Protein AF-A0A7C7S3R7-F1 (afdb_monomer)

Mean predicted aligned error: 9.7 Å

Sequence (187 aa):
MTRYLGLVAVLVLALAIGACAQSLEQILAQTGLDPDLVSMLTVEQGGQKFLLVFVFIDERTLESNVRPEIAQAIAPYVGQNAVMIWAYSEDGASFDPGAIWFAQGEALVTLAPELVVPIAGDFLSGVIPGMTPVAAVVVLGEAIDPAQPFEIHYGDLVMASMAVNMALAQAEATAQATAQAEATGEA

Structure (mmCIF, N/CA/C/O backbone):
data_AF-A0A7C7S3R7-F1
#
_entry.id   AF-A0A7C7S3R7-F1
#
loop_
_atom_site.group_PDB
_atom_site.id
_atom_site.type_symbol
_atom_site.label_atom_id
_atom_site.label_alt_id
_atom_site.label_comp_id
_atom_site.label_asym_id
_atom_site.label_entity_id
_atom_site.label_seq_id
_atom_site.pdbx_PDB_ins_code
_atom_site.Cartn_x
_atom_site.Cartn_y
_atom_site.Cartn_z
_atom_site.occupancy
_atom_site.B_iso_or_equiv
_atom_site.auth_seq_id
_atom_site.auth_comp_id
_atom_site.auth_asym_id
_atom_site.auth_atom_id
_atom_site.pdbx_PDB_model_num
ATOM 1 N N . MET A 1 1 ? -18.131 55.608 -26.082 1.00 43.12 1 MET A N 1
ATOM 2 C CA . MET A 1 1 ? -17.239 54.741 -26.885 1.00 43.12 1 MET A CA 1
ATOM 3 C C . MET A 1 1 ? -15.840 55.012 -26.343 1.00 43.12 1 MET A C 1
ATOM 5 O O . MET A 1 1 ? -15.433 56.156 -26.396 1.00 43.12 1 MET A O 1
ATOM 9 N N . THR A 1 2 ? -15.125 54.114 -25.661 1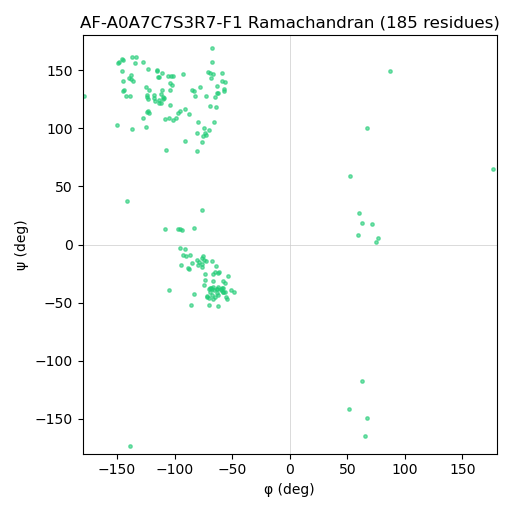.00 39.00 2 THR A N 1
ATOM 10 C CA . THR A 1 2 ? -14.646 52.825 -26.175 1.00 39.00 2 THR A CA 1
ATOM 11 C C . THR A 1 2 ? -13.885 52.092 -25.047 1.00 39.00 2 THR A C 1
ATOM 13 O O . THR A 1 2 ? -12.954 52.656 -24.491 1.00 39.00 2 THR A O 1
ATOM 16 N N . ARG A 1 3 ? -14.275 50.831 -24.795 1.00 40.84 3 ARG A N 1
ATOM 17 C CA . ARG A 1 3 ? -13.477 49.662 -24.347 1.00 40.84 3 ARG A CA 1
ATOM 18 C C . ARG A 1 3 ? -12.845 49.613 -22.942 1.00 40.84 3 ARG A C 1
ATOM 20 O O . ARG A 1 3 ? -11.711 50.023 -22.735 1.00 40.84 3 ARG A O 1
ATOM 27 N N . TYR A 1 4 ? -13.533 48.889 -22.055 1.00 45.62 4 TYR A N 1
ATOM 28 C CA . TYR A 1 4 ? -12.914 48.068 -21.011 1.00 45.62 4 TYR A CA 1
ATOM 29 C C . TYR A 1 4 ? -12.213 46.874 -21.678 1.00 45.62 4 TYR A C 1
ATOM 31 O O . TYR A 1 4 ? -12.865 46.095 -22.375 1.00 45.62 4 TYR A O 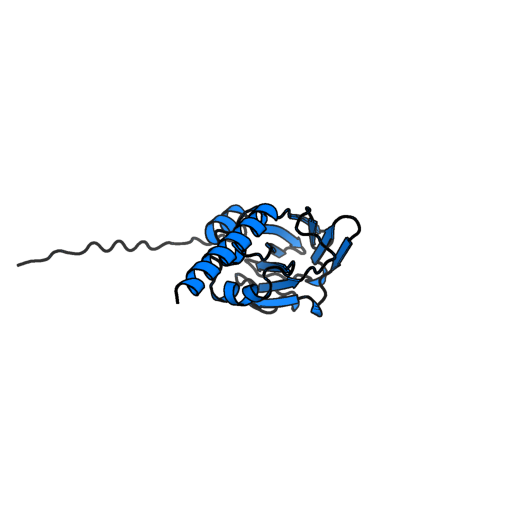1
ATOM 39 N N . LEU A 1 5 ? -10.897 46.750 -21.507 1.00 45.69 5 LEU A N 1
ATOM 40 C CA . LEU A 1 5 ? -10.144 45.552 -21.877 1.00 45.69 5 LEU A CA 1
ATOM 41 C C . LEU A 1 5 ? -9.980 44.703 -20.614 1.00 45.69 5 LEU A C 1
ATOM 43 O O . LEU A 1 5 ? -9.338 45.128 -19.656 1.00 45.69 5 LEU A O 1
ATOM 47 N N . GLY A 1 6 ? -10.631 43.540 -20.611 1.00 42.69 6 GLY A N 1
ATOM 48 C CA . GLY A 1 6 ? -10.548 42.557 -19.540 1.00 42.69 6 GLY A CA 1
ATOM 49 C C . GLY A 1 6 ? -9.136 41.995 -19.429 1.00 42.69 6 GLY A C 1
ATOM 50 O O . GLY A 1 6 ? -8.565 41.519 -20.409 1.00 42.69 6 GLY A O 1
ATOM 51 N N . LEU A 1 7 ? -8.583 42.061 -18.225 1.00 41.94 7 LEU A N 1
ATOM 52 C CA . LEU A 1 7 ? -7.308 41.457 -17.877 1.00 41.94 7 LEU A CA 1
ATOM 53 C C . LEU A 1 7 ? -7.615 40.049 -17.356 1.00 41.94 7 LEU A C 1
ATOM 55 O O . LEU A 1 7 ? -7.898 39.852 -16.178 1.00 41.94 7 LEU A O 1
ATOM 59 N N . VAL A 1 8 ? -7.661 39.078 -18.270 1.00 42.44 8 VAL A N 1
ATOM 60 C CA . VAL A 1 8 ? -7.724 37.654 -17.922 1.00 42.44 8 VAL A CA 1
ATOM 61 C C . VAL A 1 8 ? -6.306 37.231 -17.560 1.00 42.44 8 VAL A C 1
ATOM 63 O O . VAL A 1 8 ? -5.439 37.121 -18.425 1.00 42.44 8 VAL A O 1
ATOM 66 N N . ALA A 1 9 ? -6.062 37.042 -16.266 1.00 39.78 9 ALA A N 1
ATOM 67 C CA . ALA A 1 9 ? -4.850 36.419 -15.764 1.00 39.78 9 ALA A CA 1
ATOM 68 C C . ALA A 1 9 ? -4.883 34.929 -16.134 1.00 39.78 9 ALA A C 1
ATOM 70 O O . ALA A 1 9 ? -5.549 34.127 -15.483 1.00 39.78 9 ALA A O 1
ATOM 71 N N . VAL A 1 10 ? -4.194 34.561 -17.213 1.00 40.19 10 VAL A N 1
ATOM 72 C CA . VAL A 1 10 ? -3.925 33.158 -17.535 1.00 40.19 10 VAL A CA 1
ATOM 73 C C . VAL A 1 10 ? -2.740 32.726 -16.675 1.00 40.19 10 VAL A C 1
ATOM 75 O O . VAL A 1 10 ? -1.584 32.978 -17.011 1.00 40.19 10 VAL A O 1
ATOM 78 N N . LEU A 1 11 ? -3.038 32.110 -15.534 1.00 35.03 11 LEU A N 1
ATOM 79 C CA . LEU A 1 11 ? -2.056 31.397 -14.727 1.00 35.03 11 LEU A CA 1
ATOM 80 C C . LEU A 1 11 ? -1.767 30.057 -15.424 1.00 35.03 11 LEU A C 1
ATOM 82 O O . LEU A 1 11 ? -2.438 29.058 -15.184 1.00 35.03 11 LEU A O 1
ATOM 86 N N . VAL A 1 12 ? -0.803 30.050 -16.345 1.00 40.97 12 VAL A N 1
ATOM 87 C CA . VAL A 1 12 ? -0.252 28.806 -16.896 1.00 40.97 12 VAL A CA 1
ATOM 88 C C . VAL A 1 12 ? 0.654 28.207 -15.823 1.00 40.97 12 VAL A C 1
ATOM 90 O O . VAL A 1 12 ? 1.781 28.662 -15.633 1.00 40.97 12 VAL A O 1
ATOM 93 N N . LEU A 1 13 ? 0.149 27.215 -15.088 1.00 36.00 13 LEU A N 1
ATOM 94 C CA . LEU A 1 13 ? 0.952 26.428 -14.156 1.00 36.00 13 LEU A CA 1
ATOM 95 C C . LEU A 1 13 ? 1.867 25.505 -14.978 1.00 36.00 13 LEU A C 1
ATOM 97 O O . LEU A 1 13 ? 1.467 24.433 -15.426 1.00 36.00 13 LEU A O 1
ATOM 101 N N . ALA A 1 14 ? 3.091 25.959 -15.234 1.00 41.19 14 ALA A N 1
ATOM 102 C CA . ALA A 1 14 ? 4.149 25.129 -15.789 1.00 41.19 14 ALA A CA 1
ATOM 103 C C . ALA A 1 14 ? 4.687 24.212 -14.679 1.00 41.19 14 ALA A C 1
ATOM 105 O O . ALA A 1 14 ? 5.561 24.605 -13.909 1.00 41.19 14 ALA A O 1
ATOM 106 N N . LEU A 1 15 ? 4.145 22.996 -14.576 1.00 40.88 15 LEU A N 1
ATOM 107 C CA . LEU A 1 15 ? 4.744 21.926 -13.779 1.00 40.88 15 LEU A CA 1
ATOM 108 C C . LEU A 1 15 ? 5.972 21.406 -14.533 1.00 40.88 15 LEU A C 1
ATOM 110 O O . LEU A 1 15 ? 5.868 20.621 -15.474 1.00 40.88 15 LEU A O 1
ATOM 114 N N . ALA A 1 16 ? 7.136 21.929 -14.152 1.00 40.97 16 ALA A N 1
ATOM 115 C CA . ALA A 1 16 ? 8.424 21.410 -14.575 1.00 40.97 16 ALA A CA 1
ATOM 116 C C . ALA A 1 16 ? 8.592 19.975 -14.055 1.00 40.97 16 ALA A C 1
ATOM 118 O O . ALA A 1 16 ? 8.361 19.681 -12.884 1.00 40.97 16 ALA A O 1
ATOM 119 N N . ILE A 1 17 ? 8.967 19.104 -14.982 1.00 48.09 17 ILE A N 1
ATOM 120 C CA . ILE A 1 17 ? 9.124 17.662 -14.843 1.00 48.09 17 ILE A CA 1
ATOM 121 C C . ILE A 1 17 ? 10.380 17.370 -14.012 1.00 48.09 17 ILE A C 1
ATOM 123 O O . ILE A 1 17 ? 11.462 17.874 -14.310 1.00 48.09 17 ILE A O 1
ATOM 127 N N . GLY A 1 18 ? 10.199 16.561 -12.974 1.00 37.53 18 GLY A N 1
ATOM 128 C CA . GLY A 1 18 ? 11.222 16.043 -12.067 1.00 37.53 18 GLY A CA 1
ATOM 129 C C . GLY A 1 18 ? 10.526 15.219 -10.986 1.00 37.53 18 GLY A C 1
ATOM 130 O O . GLY A 1 18 ? 10.454 15.641 -9.836 1.00 37.53 18 GLY A O 1
ATOM 131 N N . ALA A 1 19 ? 9.893 14.112 -11.388 1.00 42.22 19 ALA A N 1
ATOM 132 C CA . ALA A 1 19 ? 8.888 13.401 -10.595 1.00 42.22 19 ALA A CA 1
ATOM 133 C C . ALA A 1 19 ? 9.371 12.053 -10.029 1.00 42.22 19 ALA A C 1
ATOM 135 O O . ALA A 1 19 ? 8.573 11.312 -9.471 1.00 42.22 19 ALA A O 1
ATOM 136 N N . CYS A 1 20 ? 10.670 11.756 -10.054 1.00 41.50 20 CYS A N 1
ATOM 137 C CA . CYS A 1 20 ? 11.264 10.656 -9.283 1.00 41.50 20 CYS A CA 1
ATOM 138 C C . CYS A 1 20 ? 11.578 11.030 -7.813 1.00 41.50 20 CYS A C 1
ATOM 140 O O . CYS A 1 20 ? 12.326 10.321 -7.125 1.00 41.50 20 CYS A O 1
ATOM 142 N N . ALA A 1 21 ? 11.022 12.151 -7.332 1.00 51.38 21 ALA A N 1
ATOM 143 C CA . ALA A 1 21 ? 11.161 12.671 -5.971 1.00 51.38 21 ALA A CA 1
ATOM 144 C C . ALA A 1 21 ? 9.852 13.289 -5.437 1.00 51.38 21 ALA A C 1
ATOM 146 O O . ALA A 1 21 ? 9.889 14.307 -4.744 1.00 51.38 21 ALA A O 1
ATOM 147 N N . GLN A 1 22 ? 8.686 12.714 -5.761 1.00 61.69 22 GLN A N 1
ATOM 148 C CA . GLN A 1 22 ? 7.485 13.079 -5.007 1.00 61.69 22 GLN A CA 1
ATOM 149 C C . GLN A 1 22 ? 7.673 12.594 -3.568 1.00 61.69 22 GLN A C 1
ATOM 151 O O . GLN A 1 22 ? 7.657 11.394 -3.301 1.00 61.69 22 GLN A O 1
ATOM 156 N N . SER A 1 23 ? 7.946 13.523 -2.649 1.00 73.62 23 SER A N 1
ATOM 157 C CA . SER A 1 23 ? 7.993 13.207 -1.225 1.00 73.62 23 SER A CA 1
ATOM 158 C C . SER A 1 23 ? 6.590 12.853 -0.739 1.00 73.62 23 SER A C 1
ATOM 160 O O . SER A 1 23 ? 5.593 13.294 -1.318 1.00 73.62 23 SER A O 1
ATOM 162 N N . LEU A 1 24 ? 6.511 12.099 0.358 1.00 75.81 24 LEU A N 1
ATOM 163 C CA . LEU A 1 24 ? 5.245 11.827 1.039 1.00 75.81 24 LEU A CA 1
ATOM 164 C C . LEU A 1 24 ? 4.451 13.126 1.266 1.00 75.81 24 LEU A C 1
ATOM 166 O O . LEU A 1 24 ? 3.263 13.180 0.989 1.00 75.81 24 LEU A O 1
ATOM 170 N N . GLU A 1 25 ? 5.124 14.211 1.648 1.00 77.75 25 GLU A N 1
ATOM 171 C CA . GLU A 1 25 ? 4.514 15.531 1.849 1.00 77.75 25 GLU A CA 1
ATOM 172 C C . GLU A 1 25 ? 3.847 16.084 0.582 1.00 77.75 25 GLU A C 1
ATOM 174 O O . GLU A 1 25 ? 2.787 16.696 0.667 1.00 77.75 25 GLU A O 1
ATOM 179 N N . GLN A 1 26 ? 4.436 15.869 -0.599 1.00 79.88 26 GLN A N 1
ATOM 180 C CA . GLN A 1 26 ? 3.825 16.287 -1.863 1.00 79.88 26 GLN A CA 1
ATOM 181 C C . GLN A 1 26 ? 2.593 15.451 -2.193 1.00 79.88 26 GLN A C 1
ATOM 183 O O . GLN A 1 26 ? 1.617 16.003 -2.695 1.00 79.88 26 GLN A O 1
ATOM 188 N N . ILE A 1 27 ? 2.630 14.146 -1.909 1.00 78.88 27 ILE A N 1
ATOM 189 C CA . ILE A 1 27 ? 1.471 13.265 -2.081 1.00 78.88 27 ILE A CA 1
ATOM 190 C C . ILE A 1 27 ? 0.347 13.745 -1.165 1.00 78.88 27 ILE A C 1
ATOM 192 O O . ILE A 1 27 ? -0.724 14.062 -1.667 1.00 78.88 27 ILE A O 1
ATOM 196 N N . LEU A 1 28 ? 0.617 13.914 0.132 1.00 82.50 28 LEU A N 1
ATOM 197 C CA . LEU A 1 28 ? -0.358 14.403 1.113 1.00 82.50 28 LEU A CA 1
ATOM 198 C C . LEU A 1 28 ? -0.913 15.784 0.733 1.00 82.50 28 LEU A C 1
ATOM 200 O O . LEU A 1 28 ? -2.114 16.011 0.819 1.00 82.50 28 LEU A O 1
ATOM 204 N N . ALA A 1 29 ? -0.072 16.702 0.247 1.00 81.38 29 ALA A N 1
ATOM 205 C CA . ALA A 1 29 ? -0.518 18.027 -0.184 1.00 81.38 29 ALA A CA 1
ATOM 206 C C . ALA A 1 29 ? -1.419 17.991 -1.433 1.00 81.38 29 ALA A C 1
ATOM 208 O O . ALA A 1 29 ? -2.283 18.852 -1.588 1.00 81.38 29 ALA A O 1
ATOM 209 N N . GLN A 1 30 ? -1.212 17.027 -2.336 1.00 80.81 30 GLN A N 1
ATOM 210 C CA . GLN A 1 30 ? -2.009 16.879 -3.557 1.00 80.81 30 GLN A CA 1
ATOM 211 C C . GLN A 1 30 ? -3.311 16.120 -3.306 1.00 80.81 30 GLN A C 1
ATOM 213 O O . GLN A 1 30 ? -4.354 16.502 -3.833 1.00 80.81 30 GLN A O 1
ATOM 218 N N . THR A 1 31 ? -3.251 15.045 -2.523 1.00 79.12 31 THR A N 1
ATOM 219 C CA . THR A 1 31 ? -4.397 14.176 -2.256 1.00 79.12 31 THR A CA 1
ATOM 220 C C . THR A 1 31 ? -5.230 14.663 -1.082 1.00 79.12 31 THR A C 1
ATOM 222 O O . THR A 1 31 ? -6.393 14.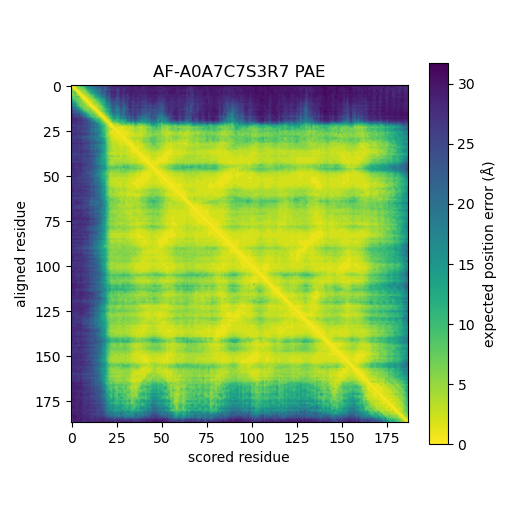304 -0.993 1.00 79.12 31 THR A O 1
ATOM 225 N N . GLY A 1 32 ? -4.679 15.479 -0.183 1.00 83.94 32 GLY A N 1
ATOM 226 C CA . GLY A 1 32 ? -5.341 15.830 1.072 1.00 83.94 32 GLY A CA 1
ATOM 227 C C . GLY A 1 32 ? -5.567 14.626 1.989 1.00 83.94 32 GLY A C 1
ATOM 228 O O . GLY A 1 32 ? -6.436 14.698 2.847 1.00 83.94 32 GLY A O 1
ATOM 229 N N . LEU A 1 33 ? -4.843 13.519 1.777 1.00 86.25 33 LEU A N 1
ATOM 230 C CA . LEU A 1 33 ? -4.900 12.357 2.660 1.00 86.25 33 LEU A CA 1
ATOM 231 C C . LEU A 1 33 ? -4.270 12.695 4.007 1.00 86.25 33 LEU A C 1
ATOM 233 O O . LEU A 1 33 ? -3.291 13.446 4.073 1.00 86.25 33 LEU A O 1
ATOM 237 N N . ASP A 1 34 ? -4.790 12.080 5.062 1.00 87.50 34 ASP A N 1
ATOM 238 C CA . ASP A 1 34 ? -4.150 12.166 6.362 1.00 87.50 34 ASP A CA 1
ATOM 239 C C . ASP A 1 34 ? -2.811 11.414 6.371 1.00 87.50 34 ASP A C 1
ATOM 241 O O . ASP A 1 34 ? -2.674 10.347 5.762 1.00 87.50 34 ASP A O 1
ATOM 245 N N . PRO A 1 35 ? -1.799 11.936 7.085 1.00 86.25 35 PRO A N 1
ATOM 246 C CA . PRO A 1 35 ? -0.467 11.342 7.114 1.00 86.25 35 PRO A CA 1
ATOM 247 C C . PRO A 1 35 ? -0.421 9.948 7.752 1.00 86.25 35 PRO A C 1
ATOM 249 O O . PRO A 1 35 ? 0.507 9.200 7.468 1.00 86.25 35 PRO A O 1
ATOM 252 N N . ASP A 1 36 ? -1.377 9.590 8.612 1.00 90.69 36 ASP A N 1
ATOM 253 C CA . ASP A 1 36 ? -1.436 8.274 9.263 1.00 90.69 36 ASP A CA 1
ATOM 254 C C . ASP A 1 36 ? -2.012 7.176 8.354 1.00 90.69 36 ASP A C 1
ATOM 256 O O . ASP A 1 36 ? -1.806 5.990 8.612 1.00 90.69 36 ASP A O 1
ATOM 260 N N . LEU A 1 37 ? -2.700 7.568 7.278 1.00 90.88 37 LEU A N 1
ATOM 261 C CA . LEU A 1 37 ? -3.269 6.660 6.281 1.00 90.88 37 LEU A CA 1
ATOM 262 C C . LEU A 1 37 ? -2.273 6.263 5.203 1.00 90.88 37 LEU A C 1
ATOM 264 O O . LEU A 1 37 ? -2.544 5.328 4.453 1.00 90.88 37 LEU A O 1
ATOM 268 N N . VAL A 1 38 ? -1.158 6.983 5.079 1.00 92.38 38 VAL A N 1
ATOM 269 C CA . VAL A 1 38 ? -0.244 6.838 3.949 1.00 92.38 38 VAL A CA 1
ATOM 270 C C . VAL A 1 38 ? 1.126 6.380 4.415 1.00 92.38 38 VAL A C 1
ATOM 272 O O . VAL A 1 38 ? 1.765 7.001 5.260 1.00 92.38 38 VAL A O 1
ATOM 275 N N . SER A 1 39 ? 1.625 5.328 3.780 1.00 92.56 39 SER A N 1
ATOM 276 C CA . SER A 1 39 ? 3.006 4.882 3.906 1.00 92.56 39 SER A CA 1
ATOM 277 C C . SER A 1 39 ? 3.645 4.742 2.528 1.00 92.56 39 SER A C 1
ATOM 279 O O . SER A 1 39 ? 2.959 4.631 1.512 1.00 92.56 39 SER A O 1
ATOM 281 N N . MET A 1 40 ? 4.972 4.799 2.460 1.00 92.69 40 MET A N 1
ATOM 282 C CA . MET A 1 40 ? 5.684 4.882 1.188 1.00 92.69 40 MET A CA 1
ATOM 283 C C . MET A 1 40 ? 6.990 4.096 1.227 1.00 92.69 40 MET A C 1
ATOM 285 O O . MET A 1 40 ? 7.799 4.262 2.138 1.00 92.69 40 MET A O 1
ATOM 289 N N . LEU A 1 41 ? 7.225 3.299 0.188 1.00 93.12 41 LEU A N 1
ATOM 290 C CA . LEU A 1 41 ? 8.473 2.588 -0.058 1.00 93.12 41 LEU A CA 1
ATOM 291 C C . LEU A 1 41 ? 9.091 3.088 -1.359 1.00 93.12 41 LEU A C 1
ATOM 293 O O . LEU A 1 41 ? 8.475 3.026 -2.419 1.00 93.12 41 LEU A O 1
ATOM 297 N N . THR A 1 42 ? 10.330 3.567 -1.292 1.00 92.75 42 THR A N 1
ATOM 298 C CA . THR A 1 42 ? 11.141 3.810 -2.491 1.00 92.75 42 THR A CA 1
ATOM 299 C C . THR A 1 42 ? 12.022 2.596 -2.717 1.00 92.75 42 THR A C 1
ATOM 301 O O . THR A 1 42 ? 12.889 2.313 -1.895 1.00 92.75 42 THR A O 1
ATOM 304 N N . VAL A 1 43 ? 11.802 1.885 -3.817 1.00 93.12 43 VAL A N 1
ATOM 305 C CA . VAL A 1 43 ? 12.559 0.684 -4.164 1.00 93.12 43 VAL A CA 1
ATOM 306 C C . VAL A 1 43 ? 13.555 1.020 -5.265 1.00 93.12 43 VAL A C 1
ATOM 308 O O . VAL A 1 43 ? 13.206 1.637 -6.273 1.00 93.12 43 VAL A O 1
ATOM 311 N N . GLU A 1 44 ? 14.794 0.579 -5.079 1.00 92.56 44 GLU A N 1
ATOM 312 C CA . GLU A 1 44 ? 15.832 0.613 -6.102 1.00 92.56 44 GLU A CA 1
ATOM 313 C C . GLU A 1 44 ? 16.371 -0.808 -6.300 1.00 92.56 44 GLU A C 1
ATOM 315 O O . GLU A 1 44 ? 16.954 -1.398 -5.390 1.00 92.56 44 GLU A O 1
ATOM 320 N N . GLN A 1 45 ? 16.138 -1.389 -7.477 1.00 87.75 45 GLN A N 1
ATOM 321 C CA . GLN A 1 45 ? 16.524 -2.764 -7.791 1.00 87.75 45 GLN A CA 1
ATOM 322 C C . GLN A 1 45 ? 16.948 -2.870 -9.255 1.00 87.75 45 GLN A C 1
ATOM 324 O O . GLN A 1 45 ? 16.263 -2.391 -10.152 1.00 87.75 45 GLN A O 1
ATOM 329 N N . GLY A 1 46 ? 18.095 -3.503 -9.514 1.00 85.00 46 GLY A N 1
ATOM 330 C CA . GLY A 1 46 ? 18.552 -3.750 -10.888 1.00 85.00 46 GLY A CA 1
ATOM 331 C C . GLY A 1 46 ? 18.772 -2.478 -11.720 1.00 85.00 46 GLY A C 1
ATOM 332 O O . GLY A 1 46 ? 18.635 -2.523 -12.938 1.00 85.00 46 GLY A O 1
ATOM 333 N N . GLY A 1 47 ? 19.081 -1.346 -11.074 1.00 87.88 47 GLY A N 1
ATOM 334 C CA . GLY A 1 47 ? 19.226 -0.042 -11.732 1.00 87.88 47 GLY A CA 1
ATOM 335 C C . GLY A 1 47 ? 17.901 0.635 -12.099 1.00 87.88 47 GLY A C 1
ATOM 336 O O . GLY A 1 47 ? 17.919 1.681 -12.739 1.00 87.88 47 GLY A O 1
ATOM 337 N N . GLN A 1 48 ? 16.768 0.056 -11.702 1.00 92.25 48 GLN A N 1
ATOM 338 C CA . GLN A 1 48 ? 15.444 0.653 -11.827 1.00 92.25 48 GLN A CA 1
ATOM 339 C C . GLN A 1 48 ? 15.009 1.217 -10.479 1.00 92.25 48 GLN A C 1
ATOM 341 O O . GLN A 1 48 ? 15.306 0.645 -9.427 1.00 92.25 48 GLN A O 1
ATOM 346 N N . LYS A 1 49 ? 14.277 2.329 -10.522 1.00 92.00 49 LYS A N 1
ATOM 347 C CA . LYS A 1 49 ? 13.703 2.976 -9.347 1.00 92.00 49 LYS A CA 1
ATOM 348 C C . LYS A 1 49 ? 12.195 3.080 -9.508 1.00 92.00 49 LYS A C 1
ATOM 350 O O . LYS A 1 49 ? 11.698 3.522 -10.547 1.00 92.00 49 LYS A O 1
ATOM 355 N N . PHE A 1 50 ? 11.473 2.706 -8.465 1.00 93.69 50 PHE A N 1
ATOM 356 C CA . PHE A 1 50 ? 10.031 2.876 -8.405 1.00 93.69 50 PHE A CA 1
ATOM 357 C C . PHE A 1 50 ? 9.569 3.183 -6.984 1.00 93.69 50 PHE A C 1
ATOM 359 O O . PHE A 1 50 ? 10.271 2.958 -5.997 1.00 93.69 50 PHE A O 1
ATOM 366 N N . LEU A 1 51 ? 8.381 3.759 -6.907 1.00 93.62 51 LEU A N 1
ATOM 367 C CA . LEU A 1 51 ? 7.709 4.159 -5.689 1.00 93.62 51 LEU A CA 1
ATOM 368 C C . LEU A 1 51 ? 6.502 3.255 -5.477 1.00 93.62 51 LEU A C 1
ATOM 370 O O . LEU A 1 51 ? 5.718 3.073 -6.406 1.00 93.62 51 LEU A O 1
ATOM 374 N N . LEU A 1 52 ? 6.342 2.741 -4.264 1.00 94.50 52 LEU A N 1
ATOM 375 C CA . LEU A 1 52 ? 5.115 2.110 -3.798 1.00 94.50 52 LEU A CA 1
ATOM 376 C C . LEU A 1 52 ? 4.506 2.997 -2.714 1.00 94.50 52 LEU A C 1
ATOM 378 O O . LEU A 1 52 ? 5.154 3.290 -1.711 1.00 94.50 52 LEU A O 1
ATOM 382 N N . VAL A 1 53 ? 3.273 3.435 -2.923 1.00 93.56 53 VAL A N 1
ATOM 383 C CA . VAL A 1 53 ? 2.486 4.213 -1.968 1.00 93.56 53 VAL A CA 1
ATOM 384 C C . VAL A 1 53 ? 1.359 3.324 -1.473 1.00 93.56 53 VAL A C 1
ATOM 386 O O . VAL A 1 53 ? 0.616 2.759 -2.271 1.00 93.56 53 VAL A O 1
ATOM 389 N N . PHE A 1 54 ? 1.241 3.199 -0.162 1.00 94.88 54 PHE A N 1
ATOM 390 C CA . PHE A 1 54 ? 0.234 2.401 0.515 1.00 94.88 54 PHE A CA 1
ATOM 391 C C . PHE A 1 54 ? -0.726 3.356 1.198 1.00 94.88 54 PHE A C 1
ATOM 393 O O . PHE A 1 54 ? -0.284 4.213 1.957 1.00 94.88 54 PHE A O 1
ATOM 400 N N . VAL A 1 55 ? -2.013 3.225 0.907 1.00 94.50 55 VAL A N 1
ATOM 401 C CA . VAL A 1 55 ? -3.067 4.061 1.476 1.00 94.50 55 VAL A CA 1
ATOM 402 C C . VAL A 1 55 ? -4.077 3.152 2.153 1.00 94.50 55 VAL A C 1
ATOM 404 O O . VAL A 1 55 ? -4.717 2.343 1.482 1.00 94.50 55 VAL A O 1
ATOM 407 N N . PHE A 1 56 ? -4.203 3.251 3.471 1.00 94.25 56 PHE A N 1
ATOM 408 C CA . PHE A 1 56 ? -5.264 2.572 4.203 1.00 94.25 56 PHE A CA 1
ATOM 409 C C . PHE A 1 56 ? -6.626 3.114 3.765 1.00 94.25 56 PHE A C 1
ATOM 411 O O . PHE A 1 56 ? -6.757 4.318 3.596 1.00 94.25 56 PHE A O 1
ATOM 418 N N . ILE A 1 57 ? -7.610 2.241 3.545 1.00 93.38 57 ILE A N 1
ATOM 419 C CA . ILE A 1 57 ? -8.935 2.622 3.045 1.00 93.38 57 ILE A CA 1
ATOM 420 C C . ILE A 1 57 ? -9.916 2.716 4.213 1.00 93.38 57 ILE A C 1
ATOM 422 O O . ILE A 1 57 ? -10.363 1.706 4.762 1.00 93.38 57 ILE A O 1
ATOM 426 N N . ASP A 1 58 ? -10.295 3.946 4.529 1.00 91.62 58 ASP A N 1
ATOM 427 C CA . ASP A 1 58 ? -11.355 4.306 5.469 1.00 91.62 58 ASP A CA 1
ATOM 428 C C . ASP A 1 58 ? -12.200 5.475 4.924 1.00 91.62 58 ASP A C 1
ATOM 430 O O . ASP A 1 58 ? -12.048 5.910 3.778 1.00 91.62 58 ASP A O 1
ATOM 434 N N . GLU A 1 59 ? -13.117 5.981 5.742 1.00 88.44 59 GLU A N 1
ATOM 435 C CA . GLU A 1 59 ? -13.976 7.115 5.415 1.00 88.44 59 GLU A CA 1
ATOM 436 C C . GLU A 1 59 ? -13.160 8.377 5.072 1.00 88.44 59 GLU A C 1
ATOM 438 O O . GLU A 1 59 ? -13.453 9.032 4.069 1.00 88.44 59 GLU A O 1
ATOM 443 N N . ARG A 1 60 ? -12.076 8.654 5.813 1.00 89.94 60 ARG A N 1
ATOM 444 C CA . ARG A 1 60 ? -11.148 9.786 5.581 1.00 89.94 60 ARG A CA 1
ATOM 445 C C . ARG A 1 60 ? -10.536 9.746 4.192 1.00 89.94 60 ARG A C 1
ATOM 447 O O . ARG A 1 60 ? -10.369 10.763 3.519 1.00 89.94 60 ARG A O 1
ATOM 454 N N . THR A 1 61 ? -10.245 8.541 3.722 1.00 88.00 61 THR A N 1
ATOM 455 C CA . THR A 1 61 ? -9.714 8.322 2.378 1.00 88.00 61 THR A CA 1
ATOM 456 C C . THR A 1 61 ? -10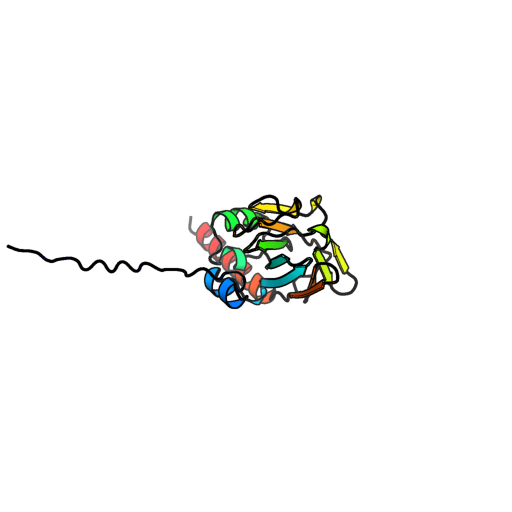.710 8.749 1.300 1.00 88.00 61 THR A C 1
ATOM 458 O O . THR A 1 61 ? -10.299 9.333 0.296 1.00 88.00 61 THR A O 1
ATOM 461 N N . LEU A 1 62 ? -12.012 8.511 1.495 1.00 87.50 62 LEU A N 1
ATOM 462 C CA . LEU A 1 62 ? -13.057 8.945 0.559 1.00 87.50 62 LEU A CA 1
ATOM 463 C C . LEU A 1 62 ? -13.327 10.451 0.606 1.00 87.50 62 LEU A C 1
ATOM 465 O O . LEU A 1 62 ? -13.711 11.021 -0.415 1.00 87.50 62 LEU A O 1
ATOM 469 N N . GLU A 1 63 ? -13.147 11.081 1.766 1.00 85.25 63 GLU A N 1
ATOM 470 C CA . GLU A 1 63 ? -13.303 12.532 1.931 1.00 85.25 63 GLU A CA 1
ATOM 471 C C . GLU A 1 63 ? -12.117 13.336 1.381 1.00 85.25 63 GLU A C 1
ATOM 473 O O . GLU A 1 63 ? -12.228 14.542 1.140 1.00 85.25 63 GLU A O 1
ATOM 478 N N . SER A 1 64 ? -10.984 12.674 1.154 1.00 84.81 64 SER A N 1
ATOM 479 C CA . SER A 1 64 ? -9.803 13.293 0.563 1.00 84.81 64 SER A CA 1
ATOM 480 C C . SER A 1 64 ? -10.017 13.698 -0.908 1.00 84.81 64 SER A C 1
ATOM 482 O O . SER A 1 64 ? -10.960 13.287 -1.584 1.00 84.81 64 SER A O 1
ATOM 484 N N . ASN A 1 65 ? -9.084 14.474 -1.465 1.00 84.12 65 ASN A N 1
ATOM 485 C CA . ASN A 1 65 ? -9.069 14.871 -2.879 1.00 84.12 65 ASN A CA 1
ATOM 486 C C . ASN A 1 65 ? -8.591 13.747 -3.819 1.00 84.12 65 ASN A C 1
ATOM 488 O O . ASN A 1 65 ? -8.005 14.013 -4.876 1.00 84.12 65 ASN A O 1
ATOM 492 N N . VAL A 1 66 ? -8.819 12.479 -3.466 1.00 82.56 66 VAL A N 1
ATOM 493 C CA . VAL A 1 66 ? -8.625 11.372 -4.403 1.00 82.56 66 VAL A CA 1
ATOM 494 C C . VAL A 1 66 ? -9.511 11.562 -5.630 1.00 82.56 66 VAL A C 1
ATOM 496 O O . VAL A 1 66 ? -10.609 12.120 -5.588 1.00 82.56 66 VAL A O 1
ATOM 499 N N . ARG A 1 67 ? -9.021 11.092 -6.777 1.00 82.25 67 ARG A N 1
ATOM 500 C CA . ARG A 1 67 ? -9.769 11.200 -8.030 1.00 82.25 67 ARG A CA 1
ATOM 501 C C . ARG A 1 67 ? -11.121 10.480 -7.907 1.00 82.25 67 ARG A C 1
ATOM 503 O O . ARG A 1 67 ? -11.139 9.367 -7.381 1.00 82.25 67 ARG A O 1
ATOM 510 N N . PRO A 1 68 ? -12.220 11.022 -8.463 1.00 84.12 68 PRO A N 1
ATOM 511 C CA . PRO A 1 68 ? -13.549 10.421 -8.334 1.00 84.12 68 PRO A CA 1
ATOM 512 C C . PRO A 1 68 ? -13.632 8.969 -8.811 1.00 84.12 68 PRO A C 1
ATOM 514 O O . PRO A 1 68 ? -14.393 8.181 -8.255 1.00 84.12 68 PRO A O 1
ATOM 517 N N . GLU A 1 69 ? -12.852 8.603 -9.831 1.00 83.69 69 GLU A N 1
ATOM 518 C CA . GLU A 1 69 ? -12.801 7.225 -10.327 1.00 83.69 69 GLU A CA 1
ATOM 519 C C . GLU A 1 69 ? -12.166 6.273 -9.305 1.00 83.69 69 GLU A C 1
ATOM 521 O O . GLU A 1 69 ? -12.628 5.149 -9.138 1.00 83.69 69 GLU A O 1
ATOM 526 N N . ILE A 1 70 ? -11.134 6.739 -8.594 1.00 84.69 70 ILE A N 1
ATOM 527 C CA . ILE A 1 70 ? -10.476 5.981 -7.526 1.00 84.69 70 ILE A CA 1
ATOM 528 C C . ILE A 1 70 ? -11.397 5.896 -6.312 1.00 84.69 70 ILE A C 1
ATOM 530 O O . ILE A 1 70 ? -11.585 4.803 -5.794 1.00 84.69 70 ILE A O 1
ATOM 534 N N . ALA A 1 71 ? -12.033 7.003 -5.914 1.00 87.12 71 ALA A N 1
ATOM 535 C CA . ALA A 1 71 ? -12.997 7.029 -4.813 1.00 87.12 71 ALA A CA 1
ATOM 536 C C . ALA A 1 71 ? -14.125 6.003 -5.018 1.00 87.12 71 ALA A C 1
ATOM 538 O O . ALA A 1 71 ? -14.413 5.207 -4.130 1.00 87.12 71 ALA A O 1
ATOM 539 N N . GLN A 1 72 ? -14.712 5.954 -6.219 1.00 87.56 72 GLN A N 1
ATOM 540 C CA . GLN A 1 72 ? -15.741 4.965 -6.566 1.00 87.56 72 GLN A CA 1
ATOM 541 C C . GLN A 1 72 ? -15.222 3.527 -6.506 1.00 87.56 72 GLN A C 1
ATOM 543 O O . GLN A 1 72 ? -15.958 2.625 -6.111 1.00 87.56 72 GLN A O 1
ATOM 548 N N . ALA A 1 73 ? -13.969 3.312 -6.902 1.00 87.25 73 ALA A N 1
ATOM 549 C CA . ALA A 1 73 ? -13.363 1.992 -6.913 1.00 87.25 73 ALA A CA 1
ATOM 550 C C . ALA A 1 73 ? -13.001 1.495 -5.505 1.00 87.25 73 ALA A C 1
ATOM 552 O O . ALA A 1 73 ? -13.131 0.303 -5.242 1.00 87.25 73 ALA A O 1
ATOM 553 N N . ILE A 1 74 ? -12.583 2.387 -4.597 1.00 90.94 74 ILE A N 1
ATOM 554 C CA . ILE A 1 74 ? -12.215 2.024 -3.220 1.00 90.94 74 ILE A CA 1
ATOM 555 C C . ILE A 1 74 ? -13.403 2.043 -2.248 1.00 90.94 74 ILE A C 1
ATOM 557 O O . ILE A 1 74 ? -13.339 1.380 -1.218 1.00 90.94 74 ILE A O 1
ATOM 561 N N . ALA A 1 75 ? -14.498 2.742 -2.574 1.00 90.94 75 ALA A N 1
ATOM 562 C CA . ALA A 1 75 ? -15.675 2.865 -1.709 1.00 90.94 75 ALA A CA 1
ATOM 563 C C . ALA A 1 75 ? -16.236 1.530 -1.180 1.00 90.94 75 ALA A C 1
ATOM 565 O O . ALA A 1 75 ? -16.586 1.477 -0.002 1.00 90.94 75 ALA A O 1
ATOM 566 N N . PRO A 1 76 ? -16.289 0.432 -1.965 1.00 92.44 76 PRO A N 1
ATOM 567 C CA . PRO A 1 76 ? -16.743 -0.853 -1.445 1.00 92.44 76 PRO A CA 1
ATOM 568 C C . PRO A 1 76 ? -15.871 -1.405 -0.314 1.00 92.44 76 PRO A C 1
ATOM 570 O O . PRO A 1 76 ? -16.366 -2.215 0.457 1.00 92.44 76 PRO A O 1
ATOM 573 N N . TYR A 1 77 ? -14.603 -1.000 -0.214 1.00 92.06 77 TYR A N 1
ATOM 574 C CA . TYR A 1 77 ? -13.606 -1.565 0.702 1.00 92.06 77 TYR A CA 1
ATOM 575 C C . TYR A 1 77 ? -13.464 -0.803 2.023 1.00 92.06 77 TYR A C 1
ATOM 577 O O . TYR A 1 77 ? -12.706 -1.233 2.894 1.00 92.06 77 TYR A O 1
ATOM 585 N N . VAL A 1 78 ? -14.196 0.300 2.194 1.00 90.81 78 VAL A N 1
ATOM 586 C CA . VAL A 1 78 ? -14.241 1.035 3.462 1.00 90.81 78 VAL A CA 1
ATOM 587 C C . VAL A 1 78 ? -14.695 0.104 4.587 1.00 90.81 78 VAL A C 1
ATOM 589 O O . VAL A 1 78 ? -15.646 -0.665 4.436 1.00 90.81 78 VAL A O 1
ATOM 592 N N . GLY A 1 79 ? -13.959 0.128 5.699 1.00 87.38 79 GLY A N 1
ATOM 593 C CA . GLY A 1 79 ? -14.219 -0.720 6.863 1.00 87.38 79 GLY A CA 1
ATOM 594 C C . GLY A 1 79 ? -13.823 -2.194 6.699 1.00 87.38 79 GLY A C 1
ATOM 595 O O . GLY A 1 79 ? -14.016 -2.970 7.630 1.00 87.38 79 GLY A O 1
ATOM 596 N N . GLN A 1 80 ? -13.245 -2.603 5.562 1.00 90.25 80 GLN A N 1
ATOM 597 C CA . GLN A 1 80 ? -12.830 -3.995 5.322 1.00 90.25 80 GLN A CA 1
ATOM 598 C C . GLN A 1 80 ? -11.363 -4.281 5.670 1.00 90.25 80 GLN A C 1
ATOM 600 O O . GLN A 1 80 ? -10.842 -5.323 5.281 1.00 90.25 80 GLN A O 1
ATOM 605 N N . ASN A 1 81 ? -10.684 -3.372 6.378 1.00 91.88 81 ASN A N 1
ATOM 606 C CA . ASN A 1 81 ? -9.242 -3.459 6.622 1.00 91.88 81 ASN A CA 1
ATOM 607 C C . ASN A 1 81 ? -8.464 -3.652 5.308 1.00 91.88 81 ASN A C 1
ATOM 609 O O . ASN A 1 81 ? -7.808 -4.670 5.069 1.00 91.88 81 ASN A O 1
ATOM 613 N N . ALA A 1 82 ? -8.626 -2.689 4.405 1.00 93.50 82 ALA A N 1
ATOM 614 C CA . ALA A 1 82 ? -8.069 -2.743 3.066 1.00 93.50 82 ALA A CA 1
ATOM 615 C C . ALA A 1 82 ? -7.023 -1.646 2.860 1.00 93.50 82 ALA A C 1
ATOM 617 O O . ALA A 1 82 ? -7.114 -0.558 3.425 1.00 93.50 82 ALA A O 1
ATOM 618 N N . VAL A 1 83 ? -6.036 -1.936 2.020 1.00 94.44 83 VAL A N 1
ATOM 619 C CA . VAL A 1 83 ? -4.977 -1.010 1.627 1.00 94.44 83 VAL A CA 1
ATOM 620 C C . VAL A 1 83 ? -4.963 -0.902 0.110 1.00 94.44 83 VAL A C 1
ATOM 622 O O . VAL A 1 83 ? -4.901 -1.906 -0.600 1.00 94.44 83 VAL A O 1
ATOM 625 N N . MET A 1 84 ? -4.996 0.322 -0.402 1.00 94.81 84 MET A N 1
ATOM 626 C CA . MET A 1 84 ? -4.688 0.608 -1.794 1.00 94.81 84 MET A CA 1
ATOM 627 C C . MET A 1 84 ? -3.174 0.722 -1.964 1.00 94.81 84 MET A C 1
ATOM 629 O O . MET A 1 84 ? -2.509 1.445 -1.227 1.00 94.81 84 MET A O 1
ATOM 633 N N . ILE A 1 85 ? -2.637 0.043 -2.968 1.00 94.94 85 ILE A N 1
ATOM 634 C CA . ILE A 1 85 ? -1.237 0.111 -3.370 1.00 94.94 85 ILE A CA 1
ATOM 635 C C . ILE A 1 85 ? -1.165 0.854 -4.698 1.00 94.94 85 ILE A C 1
ATOM 637 O O . ILE A 1 85 ? -1.825 0.481 -5.667 1.00 94.94 85 ILE A O 1
ATOM 641 N N . TRP A 1 86 ? -0.350 1.898 -4.744 1.00 92.81 86 TRP A N 1
ATOM 642 C CA . TRP A 1 86 ? -0.023 2.677 -5.931 1.00 92.81 86 TRP A CA 1
ATOM 643 C C . TRP A 1 86 ? 1.445 2.486 -6.272 1.00 92.81 86 TRP A C 1
ATOM 645 O O . TRP A 1 86 ? 2.308 2.800 -5.459 1.00 92.81 86 TRP A O 1
ATOM 655 N N . ALA A 1 87 ? 1.735 2.005 -7.475 1.00 93.31 87 ALA A N 1
ATOM 656 C CA . ALA A 1 87 ? 3.094 1.840 -7.961 1.00 93.31 87 ALA A CA 1
ATOM 657 C C . ALA A 1 87 ? 3.381 2.824 -9.100 1.00 93.31 87 ALA A C 1
ATOM 659 O O . ALA A 1 87 ? 2.611 2.916 -10.056 1.00 93.31 87 ALA A O 1
ATOM 660 N N . TYR A 1 88 ? 4.490 3.554 -9.004 1.00 92.62 88 TYR A N 1
ATOM 661 C CA . TYR A 1 88 ? 4.885 4.581 -9.968 1.00 92.62 88 TYR A CA 1
ATOM 662 C C . TYR A 1 88 ? 6.384 4.523 -10.272 1.00 92.62 88 TYR A C 1
ATOM 664 O O . TYR A 1 88 ? 7.203 4.296 -9.385 1.00 92.62 88 TYR A O 1
ATOM 672 N N . SER A 1 89 ? 6.758 4.772 -11.525 1.00 92.31 89 SER A N 1
ATOM 673 C CA . SER A 1 89 ? 8.149 4.905 -11.956 1.00 92.31 89 SER A CA 1
ATOM 674 C C . SER A 1 89 ? 8.244 5.953 -13.063 1.00 92.31 89 SER A C 1
ATOM 676 O O . SER A 1 89 ? 7.372 6.016 -13.927 1.00 92.31 89 SER A O 1
ATOM 678 N N . GLU A 1 90 ? 9.291 6.780 -13.043 1.00 89.38 90 GLU A N 1
ATOM 679 C CA . GLU A 1 90 ? 9.522 7.802 -14.075 1.00 89.38 90 GLU A CA 1
ATOM 680 C C . GLU A 1 90 ? 9.923 7.150 -15.407 1.00 89.38 90 GLU A C 1
ATOM 682 O O . GLU A 1 90 ? 9.260 7.352 -16.423 1.00 89.38 90 GLU A O 1
ATOM 687 N N . ASP A 1 91 ? 10.936 6.283 -15.376 1.00 92.00 91 ASP A N 1
ATOM 688 C CA . ASP A 1 91 ? 11.467 5.591 -16.561 1.00 92.00 91 ASP A CA 1
ATOM 689 C C . ASP A 1 91 ? 10.726 4.282 -16.888 1.00 92.00 91 ASP A C 1
ATOM 691 O O . ASP A 1 91 ? 10.924 3.680 -17.946 1.00 92.00 91 ASP A O 1
ATOM 695 N N . GLY A 1 92 ? 9.852 3.849 -15.980 1.00 93.00 92 GLY A N 1
ATOM 696 C CA . GLY A 1 92 ? 9.245 2.528 -15.992 1.00 93.00 92 GLY A CA 1
ATOM 697 C C . GLY A 1 92 ? 10.116 1.507 -15.264 1.00 93.00 92 GLY A C 1
ATOM 698 O O . GLY A 1 92 ? 11.343 1.605 -15.221 1.00 93.00 92 GLY A O 1
ATOM 699 N N . ALA A 1 93 ? 9.467 0.514 -14.668 1.00 95.31 93 ALA A N 1
ATOM 700 C CA . ALA A 1 93 ? 10.141 -0.512 -13.889 1.00 95.31 93 ALA A CA 1
ATOM 701 C C . ALA A 1 93 ? 9.412 -1.850 -13.981 1.00 95.31 93 ALA A C 1
ATOM 703 O O . ALA A 1 93 ? 8.214 -1.921 -14.254 1.00 95.31 93 ALA A O 1
ATOM 704 N N . SER A 1 94 ? 10.152 -2.921 -13.735 1.00 93.88 94 SER A N 1
ATOM 705 C CA . SER A 1 94 ? 9.597 -4.224 -13.407 1.00 93.88 94 SER A CA 1
ATOM 706 C C . SER A 1 94 ? 9.720 -4.434 -11.904 1.00 93.88 94 SER A C 1
ATOM 708 O O . SER A 1 94 ? 10.748 -4.119 -11.309 1.00 93.88 94 SER A O 1
ATOM 710 N N . PHE A 1 95 ? 8.669 -4.960 -11.294 1.00 93.62 95 PHE A N 1
ATOM 711 C CA . PHE A 1 95 ? 8.625 -5.293 -9.879 1.00 93.62 95 PHE A CA 1
ATOM 712 C C . PHE A 1 95 ? 7.949 -6.651 -9.696 1.00 93.62 95 PHE A C 1
ATOM 714 O O . PHE A 1 95 ? 7.265 -7.139 -10.593 1.00 93.62 95 PHE A O 1
ATOM 721 N N . ASP A 1 96 ? 8.156 -7.266 -8.539 1.00 93.00 96 ASP A N 1
ATOM 722 C CA . ASP A 1 96 ? 7.482 -8.499 -8.155 1.00 93.00 96 ASP A CA 1
ATOM 723 C C . ASP A 1 96 ? 6.346 -8.164 -7.177 1.00 93.00 96 ASP A C 1
ATOM 725 O O . ASP A 1 96 ? 6.623 -7.827 -6.022 1.00 93.00 96 ASP A O 1
ATOM 729 N N . PRO A 1 97 ? 5.065 -8.243 -7.590 1.00 92.56 97 PRO A N 1
ATOM 730 C CA . PRO A 1 97 ? 3.942 -8.035 -6.681 1.00 92.56 97 PRO A CA 1
ATOM 731 C C . PRO A 1 97 ? 3.959 -8.999 -5.487 1.00 92.56 97 PRO A C 1
ATOM 733 O O . PRO A 1 97 ? 3.537 -8.621 -4.398 1.00 92.56 97 PRO A O 1
ATOM 736 N N . GLY A 1 98 ? 4.477 -10.220 -5.671 1.00 92.44 98 GLY A N 1
ATOM 737 C CA . GLY A 1 98 ? 4.593 -11.231 -4.620 1.00 92.44 98 GLY A CA 1
ATOM 738 C C . GLY A 1 98 ? 5.685 -10.927 -3.592 1.00 92.44 98 GLY A C 1
ATOM 739 O O . GLY A 1 98 ? 5.688 -11.515 -2.513 1.00 92.44 98 GLY A O 1
ATOM 740 N N . ALA A 1 99 ? 6.582 -9.980 -3.882 1.00 94.12 99 ALA A N 1
ATOM 741 C CA . ALA A 1 99 ? 7.547 -9.488 -2.908 1.00 94.12 99 ALA A CA 1
ATOM 742 C C . ALA A 1 99 ? 6.908 -8.538 -1.884 1.00 94.12 99 ALA A C 1
ATOM 744 O O . ALA A 1 99 ? 7.551 -8.221 -0.886 1.00 94.12 99 ALA A O 1
ATOM 745 N N . ILE A 1 100 ? 5.668 -8.082 -2.095 1.00 95.31 100 ILE A N 1
ATOM 746 C CA . ILE A 1 100 ? 4.956 -7.251 -1.124 1.00 95.31 100 ILE A CA 1
ATOM 747 C C . ILE A 1 100 ? 4.316 -8.150 -0.062 1.00 95.31 100 ILE A C 1
ATOM 749 O O . ILE A 1 100 ? 3.564 -9.080 -0.369 1.00 95.31 100 ILE A O 1
ATOM 753 N N . TRP A 1 101 ? 4.587 -7.848 1.203 1.00 94.88 101 TRP A N 1
ATOM 754 C CA . TRP A 1 101 ? 3.967 -8.529 2.334 1.00 94.88 101 TRP A CA 1
ATOM 755 C C . TRP A 1 101 ? 3.818 -7.596 3.535 1.00 94.88 101 TRP A C 1
ATOM 757 O O . TRP A 1 101 ? 4.521 -6.594 3.670 1.00 94.88 101 TRP A O 1
ATOM 767 N N . PHE A 1 102 ? 2.862 -7.931 4.394 1.00 95.62 102 PHE A N 1
ATOM 768 C CA . PHE A 1 102 ? 2.515 -7.192 5.598 1.00 95.62 102 PHE A CA 1
ATOM 769 C C . PHE A 1 102 ? 2.821 -8.037 6.828 1.00 95.62 102 PHE A C 1
ATOM 771 O O . PHE A 1 102 ? 2.628 -9.257 6.804 1.00 95.62 102 PHE A O 1
ATOM 778 N N . ALA A 1 103 ? 3.267 -7.392 7.901 1.00 95.19 103 ALA A N 1
ATOM 779 C CA . ALA A 1 103 ? 3.636 -8.061 9.143 1.00 95.19 103 ALA A CA 1
ATOM 780 C C . ALA A 1 103 ? 3.096 -7.327 10.369 1.00 95.19 103 ALA A C 1
ATOM 782 O O . ALA A 1 103 ? 3.148 -6.100 10.445 1.00 95.19 103 ALA A O 1
ATOM 783 N N . GLN A 1 104 ? 2.636 -8.083 11.363 1.00 94.88 104 GLN A N 1
ATOM 784 C CA . GLN A 1 104 ? 2.286 -7.555 12.677 1.00 94.88 104 GLN A CA 1
ATOM 785 C C . GLN A 1 104 ? 2.519 -8.625 13.750 1.00 94.88 104 GLN A C 1
ATOM 787 O O . GLN A 1 104 ? 1.743 -9.566 13.905 1.00 94.88 104 GLN A O 1
ATOM 792 N N . GLY A 1 105 ? 3.617 -8.500 14.501 1.00 91.25 105 GLY A N 1
ATOM 793 C CA . GLY A 1 105 ? 4.023 -9.533 15.457 1.00 91.25 105 GLY A CA 1
ATOM 794 C C . GLY A 1 105 ? 4.343 -10.855 14.751 1.00 91.25 105 GLY A C 1
ATOM 795 O O . GLY A 1 105 ? 5.273 -10.914 13.955 1.00 91.25 105 GLY A O 1
ATOM 796 N N . GLU A 1 106 ? 3.582 -11.911 15.048 1.00 89.25 106 GLU A N 1
ATOM 797 C CA . GLU A 1 106 ? 3.706 -13.220 14.379 1.00 89.25 106 GLU A CA 1
ATOM 798 C C . GLU A 1 106 ? 2.805 -13.352 13.137 1.00 89.25 106 GLU A C 1
ATOM 800 O O . GLU A 1 106 ? 2.930 -14.322 12.387 1.00 89.25 106 GLU A O 1
ATOM 805 N N . ALA A 1 107 ? 1.892 -12.401 12.913 1.00 91.88 107 ALA A N 1
ATOM 806 C CA . ALA A 1 107 ? 1.009 -12.411 11.756 1.00 91.88 107 ALA A CA 1
ATOM 807 C C . ALA A 1 107 ? 1.748 -11.926 10.506 1.00 91.88 107 ALA A C 1
ATOM 809 O O . ALA A 1 107 ? 2.453 -10.914 10.535 1.00 91.88 107 ALA A O 1
ATOM 810 N N . LEU A 1 108 ? 1.548 -12.643 9.401 1.00 91.50 108 LEU A N 1
ATOM 811 C CA . LEU A 1 108 ? 2.154 -12.351 8.109 1.00 91.50 108 LEU A CA 1
ATOM 812 C C . LEU A 1 108 ? 1.121 -12.546 6.996 1.00 91.50 108 LEU A C 1
ATOM 814 O O . LEU A 1 108 ? 0.496 -13.603 6.903 1.00 91.50 108 LEU A O 1
ATOM 818 N N . VAL A 1 109 ? 0.960 -11.531 6.150 1.00 91.12 109 VAL A N 1
ATOM 819 C CA . VAL A 1 109 ? 0.054 -11.544 4.995 1.00 91.12 109 VAL A CA 1
ATOM 820 C C . VAL A 1 109 ? 0.869 -11.268 3.740 1.00 91.12 109 VAL A C 1
ATOM 822 O O . VAL A 1 109 ? 1.388 -10.171 3.559 1.00 91.12 109 VAL A O 1
ATOM 825 N N . THR A 1 110 ? 0.987 -12.255 2.858 1.00 90.75 110 THR A N 1
ATOM 826 C CA . THR A 1 110 ? 1.637 -12.088 1.551 1.00 90.75 110 THR A CA 1
ATOM 827 C C . THR A 1 110 ? 0.609 -11.729 0.491 1.00 90.75 110 THR A C 1
ATOM 829 O O . THR A 1 110 ? -0.512 -12.245 0.530 1.00 90.75 110 THR A O 1
ATOM 832 N N . LEU A 1 111 ? 0.986 -10.914 -0.497 1.00 88.50 111 LEU A N 1
ATOM 833 C CA . LEU A 1 111 ? 0.120 -10.709 -1.655 1.00 88.50 111 LEU A CA 1
ATOM 834 C C . LEU A 1 111 ? -0.051 -12.022 -2.420 1.00 88.50 111 LEU A C 1
ATOM 836 O O . LEU A 1 111 ? 0.903 -12.584 -2.955 1.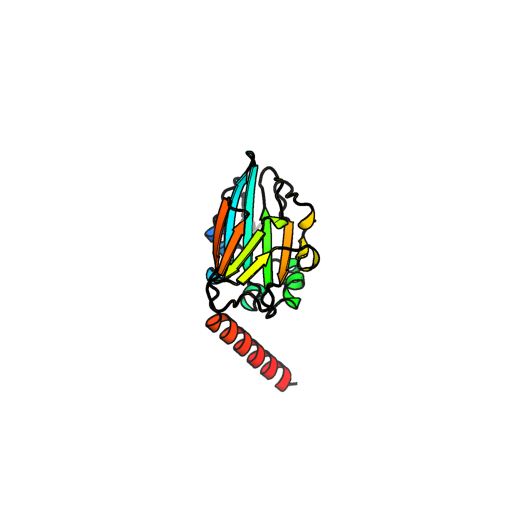00 88.50 111 LEU A O 1
ATOM 840 N N . ALA A 1 112 ? -1.295 -12.478 -2.496 1.00 81.69 112 ALA A N 1
ATOM 841 C CA . ALA A 1 112 ? -1.712 -13.553 -3.377 1.00 81.69 112 ALA A CA 1
ATOM 842 C C . ALA A 1 112 ? -2.667 -12.972 -4.437 1.00 81.69 112 ALA A C 1
ATOM 844 O O . ALA A 1 112 ? -3.429 -12.056 -4.109 1.00 81.69 112 ALA A O 1
ATOM 845 N N . PRO A 1 113 ? -2.640 -13.439 -5.700 1.00 83.00 113 PRO A N 1
ATOM 846 C CA . PRO A 1 113 ? -3.435 -12.854 -6.784 1.00 83.00 113 PRO A CA 1
ATOM 847 C C . PRO A 1 113 ? -4.934 -12.740 -6.486 1.00 83.00 113 PRO A C 1
ATOM 849 O O . PRO A 1 113 ? -5.600 -11.858 -7.014 1.00 83.00 113 PRO A O 1
ATOM 852 N N . GLU A 1 114 ? -5.468 -13.611 -5.630 1.00 82.44 114 GLU A N 1
ATOM 853 C CA . GLU A 1 114 ? -6.887 -13.650 -5.268 1.00 82.44 114 GLU A CA 1
ATOM 854 C C . GLU A 1 114 ? -7.276 -12.538 -4.282 1.00 82.44 114 GLU A C 1
ATOM 856 O O . GLU A 1 114 ? -8.454 -12.209 -4.160 1.00 82.44 114 GLU A O 1
ATOM 861 N N . LEU A 1 115 ? -6.292 -11.958 -3.587 1.00 80.88 115 LEU A N 1
ATOM 862 C CA . LEU A 1 115 ? -6.462 -10.864 -2.627 1.00 80.88 115 LEU A CA 1
ATOM 863 C C . LEU A 1 115 ? -6.287 -9.484 -3.269 1.00 80.88 115 LEU A C 1
ATOM 865 O O . LEU A 1 115 ? -6.544 -8.472 -2.618 1.00 80.88 115 LEU A O 1
ATOM 869 N N . VAL A 1 116 ? -5.830 -9.439 -4.522 1.00 86.31 116 VAL A N 1
ATOM 870 C CA . VAL A 1 116 ? -5.480 -8.210 -5.232 1.00 86.31 116 VAL A CA 1
ATOM 871 C C . VAL A 1 116 ? -6.580 -7.870 -6.227 1.00 86.31 116 VAL A C 1
ATOM 873 O O . VAL A 1 116 ? -6.844 -8.620 -7.164 1.00 86.31 116 VAL A O 1
ATOM 876 N N . VAL A 1 117 ? -7.186 -6.698 -6.066 1.00 88.69 117 VAL A N 1
ATOM 877 C CA . VAL A 1 117 ? -8.164 -6.162 -7.016 1.00 88.69 117 VAL A CA 1
ATOM 878 C C . VAL A 1 117 ? -7.539 -4.992 -7.774 1.00 88.69 117 VAL A C 1
ATOM 880 O O . VAL A 1 117 ? -7.347 -3.927 -7.185 1.00 88.69 117 VAL A O 1
ATOM 883 N N . PRO A 1 118 ? -7.200 -5.147 -9.067 1.00 86.88 118 PRO A N 1
ATOM 884 C CA . PRO A 1 118 ? -6.650 -4.056 -9.862 1.00 86.88 118 PRO A CA 1
ATOM 885 C C . PRO A 1 118 ? -7.648 -2.901 -9.998 1.00 86.88 118 PRO A C 1
ATOM 887 O O . PRO A 1 118 ? -8.802 -3.106 -10.370 1.00 86.88 118 PRO A O 1
ATOM 890 N N . ILE A 1 119 ? -7.182 -1.683 -9.728 1.00 86.38 119 ILE A N 1
ATOM 891 C CA . ILE A 1 119 ? -7.960 -0.442 -9.855 1.00 86.38 119 ILE A CA 1
ATOM 892 C C . ILE A 1 119 ? -7.536 0.350 -11.093 1.00 86.38 119 ILE A C 1
ATOM 894 O O . ILE A 1 119 ? -8.374 0.924 -11.787 1.00 86.38 119 ILE A O 1
ATOM 898 N N . ALA A 1 120 ? -6.235 0.386 -11.387 1.00 85.88 120 ALA A N 1
ATOM 899 C CA . ALA A 1 120 ? -5.691 1.080 -12.547 1.00 85.88 120 ALA A CA 1
ATOM 900 C C . ALA A 1 120 ? -4.532 0.285 -13.151 1.00 85.88 120 ALA A C 1
ATOM 902 O O . ALA A 1 120 ? -3.576 -0.059 -12.457 1.00 85.88 120 ALA A O 1
ATOM 903 N N . GLY A 1 121 ? -4.606 0.028 -14.457 1.00 86.56 121 GLY A N 1
ATOM 904 C CA . GLY A 1 121 ? -3.619 -0.793 -15.157 1.00 86.56 121 GLY A CA 1
ATOM 905 C C . GLY A 1 121 ? -3.612 -2.253 -14.695 1.00 86.56 121 GLY A C 1
ATOM 906 O O . GLY A 1 121 ? -4.552 -2.727 -14.060 1.00 86.56 121 GLY A O 1
ATOM 907 N N . ASP A 1 122 ? -2.544 -2.966 -15.048 1.00 89.06 122 ASP A N 1
ATOM 908 C CA . ASP A 1 122 ? -2.346 -4.373 -14.697 1.00 89.06 122 ASP A CA 1
ATOM 909 C C . ASP A 1 122 ? -1.254 -4.502 -13.628 1.00 89.06 122 ASP A C 1
ATOM 911 O O . ASP A 1 122 ? -0.089 -4.759 -13.928 1.00 89.06 122 ASP A O 1
ATOM 915 N N . PHE A 1 123 ? -1.631 -4.274 -12.368 1.00 92.31 123 PHE A N 1
ATOM 916 C CA . PHE A 1 123 ? -0.707 -4.331 -11.230 1.00 92.31 123 PHE A CA 1
ATOM 917 C C . PHE A 1 123 ? -0.042 -5.710 -11.091 1.00 92.31 123 PHE A C 1
ATOM 919 O O . PHE A 1 123 ? 1.146 -5.803 -10.787 1.00 92.31 123 PHE A O 1
ATOM 926 N N . LEU A 1 124 ? -0.789 -6.787 -11.358 1.00 92.19 124 LEU A N 1
ATOM 927 C CA . LEU A 1 124 ? -0.303 -8.161 -11.220 1.00 92.19 124 LEU A CA 1
ATOM 928 C C . LEU A 1 124 ? 0.656 -8.583 -12.341 1.00 92.19 124 LEU A C 1
ATOM 930 O O . LEU A 1 124 ? 1.361 -9.576 -12.182 1.00 92.19 124 LEU A O 1
ATOM 934 N N . SER A 1 125 ? 0.742 -7.822 -13.438 1.00 93.19 125 SER A N 1
ATOM 935 C CA . SER A 1 125 ? 1.754 -8.051 -14.479 1.00 93.19 125 SER A CA 1
ATOM 936 C C . SER A 1 125 ? 3.193 -7.856 -13.994 1.00 93.19 125 SER A C 1
ATOM 938 O O . SER A 1 125 ? 4.122 -8.308 -14.665 1.00 93.19 125 SER A O 1
ATOM 940 N N . GLY A 1 126 ? 3.391 -7.156 -12.868 1.00 92.62 126 GLY A N 1
ATOM 941 C CA . GLY A 1 126 ? 4.719 -6.786 -12.380 1.00 92.62 126 GLY A CA 1
ATOM 942 C C . GLY A 1 126 ? 5.400 -5.709 -13.228 1.00 92.62 126 GLY A C 1
ATOM 943 O O . GLY A 1 126 ? 6.614 -5.537 -13.153 1.00 92.62 126 GLY A O 1
ATOM 944 N N . VAL A 1 127 ? 4.649 -4.978 -14.058 1.00 94.88 127 VAL A N 1
ATOM 945 C CA . VAL A 1 127 ? 5.180 -3.908 -14.908 1.00 94.88 127 VAL A CA 1
ATOM 946 C C . VAL A 1 127 ? 4.552 -2.573 -14.529 1.00 94.88 127 VAL A C 1
ATOM 948 O O . VAL A 1 127 ? 3.335 -2.410 -14.549 1.00 94.88 127 VAL A O 1
ATOM 951 N N . ILE A 1 128 ? 5.405 -1.593 -14.241 1.00 94.06 128 ILE A N 1
ATOM 952 C CA . ILE A 1 128 ? 5.036 -0.195 -14.025 1.00 94.06 128 ILE A CA 1
ATOM 953 C C . ILE A 1 128 ? 5.461 0.576 -15.277 1.00 94.06 128 ILE A C 1
ATOM 955 O O . ILE A 1 128 ? 6.665 0.742 -15.505 1.00 94.06 128 ILE A O 1
ATOM 959 N N . PRO A 1 129 ? 4.525 1.041 -16.118 1.00 93.19 129 PRO A N 1
ATOM 960 C CA . PRO A 1 129 ? 4.884 1.864 -17.261 1.00 93.19 129 PRO A CA 1
ATOM 961 C C . PRO A 1 129 ? 5.447 3.219 -16.804 1.00 93.19 129 PRO A C 1
ATOM 963 O O . PRO A 1 129 ? 5.010 3.784 -15.801 1.00 93.19 129 PRO A O 1
ATOM 966 N N . GLY A 1 130 ? 6.398 3.766 -17.565 1.00 91.88 130 GLY A N 1
ATOM 967 C CA . GLY A 1 130 ? 6.970 5.082 -17.276 1.00 91.88 130 GLY A CA 1
ATOM 968 C C . GLY A 1 130 ? 5.896 6.168 -17.220 1.00 91.88 130 GLY A C 1
ATOM 969 O O . GLY A 1 130 ? 5.002 6.223 -18.071 1.00 91.88 130 GLY A O 1
ATOM 970 N N . MET A 1 131 ? 5.970 7.015 -16.194 1.00 87.19 131 MET A N 1
ATOM 971 C CA . MET A 1 131 ? 5.058 8.134 -15.935 1.00 87.19 131 MET A CA 1
ATOM 972 C C . MET A 1 131 ? 3.578 7.743 -15.757 1.00 87.19 131 MET A C 1
ATOM 974 O O . MET A 1 131 ? 2.719 8.622 -15.698 1.00 87.19 131 MET A O 1
ATOM 978 N N . THR A 1 132 ? 3.253 6.448 -15.675 1.00 87.88 132 THR A N 1
ATOM 979 C CA . THR A 1 132 ? 1.870 5.960 -15.599 1.00 87.88 132 THR A CA 1
ATOM 980 C C . THR A 1 132 ? 1.728 5.022 -14.406 1.00 87.88 132 THR A C 1
ATOM 982 O O . THR A 1 132 ? 2.253 3.909 -14.448 1.00 87.88 132 THR A O 1
ATOM 985 N N . PRO A 1 133 ? 1.029 5.435 -13.335 1.00 89.00 133 PRO A N 1
ATOM 986 C CA . PRO A 1 133 ? 0.894 4.593 -12.161 1.00 89.00 133 PRO A CA 1
ATOM 987 C C . PRO A 1 133 ? -0.019 3.395 -12.434 1.00 89.00 133 PRO A C 1
ATOM 989 O O . PRO A 1 133 ? -0.99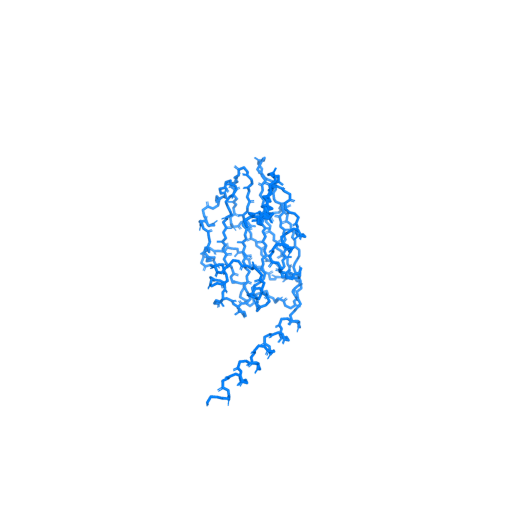5 3.491 -13.184 1.00 89.00 133 PRO A O 1
ATOM 992 N N . VAL A 1 134 ? 0.276 2.287 -11.762 1.00 92.00 134 VAL A N 1
ATOM 993 C CA . VAL A 1 134 ? -0.627 1.139 -11.631 1.00 92.00 134 VAL A CA 1
ATOM 994 C C . VAL A 1 134 ? -1.103 1.040 -10.188 1.00 92.00 134 VAL A C 1
ATOM 996 O O . VAL A 1 134 ? -0.385 1.417 -9.263 1.00 92.00 134 VAL A O 1
ATOM 999 N N . ALA A 1 135 ? -2.329 0.570 -9.988 1.00 92.31 135 ALA A N 1
ATOM 1000 C CA . ALA A 1 135 ? -2.982 0.581 -8.688 1.00 92.31 135 ALA A CA 1
ATOM 1001 C C . ALA A 1 135 ? -3.768 -0.698 -8.437 1.00 92.31 135 ALA A C 1
ATOM 1003 O O . ALA A 1 135 ? -4.433 -1.204 -9.344 1.00 92.31 135 ALA A O 1
ATOM 1004 N N . ALA A 1 136 ? -3.764 -1.162 -7.195 1.00 94.00 136 ALA A N 1
ATOM 1005 C CA . ALA A 1 136 ? -4.609 -2.257 -6.748 1.00 94.00 136 ALA A CA 1
ATOM 1006 C C . ALA A 1 136 ? -5.069 -2.060 -5.303 1.00 94.00 136 ALA A C 1
ATOM 1008 O O . ALA A 1 136 ? -4.443 -1.329 -4.544 1.00 94.00 136 ALA A O 1
ATOM 1009 N N . VAL A 1 137 ? -6.155 -2.724 -4.923 1.00 94.31 137 VAL A N 1
ATOM 1010 C CA . VAL A 1 137 ? -6.614 -2.843 -3.537 1.00 94.31 137 VAL A CA 1
ATOM 1011 C C . VAL A 1 137 ? -6.281 -4.233 -3.022 1.00 94.31 137 VAL A C 1
ATOM 1013 O O . VAL A 1 137 ? -6.452 -5.217 -3.740 1.00 94.31 137 VAL A O 1
ATOM 1016 N N . VAL A 1 138 ? -5.829 -4.302 -1.774 1.00 93.06 138 VAL A N 1
ATOM 1017 C CA . VAL A 1 138 ? -5.584 -5.540 -1.039 1.00 93.06 138 VAL A CA 1
ATOM 1018 C C . VAL A 1 138 ? -6.388 -5.512 0.250 1.00 93.06 138 VAL A C 1
ATOM 1020 O O . VAL A 1 138 ? -6.290 -4.564 1.024 1.00 93.06 138 VAL A O 1
ATOM 1023 N N . VAL A 1 139 ? -7.176 -6.556 0.489 1.00 91.81 139 VAL A N 1
ATOM 1024 C CA . VAL A 1 139 ? -7.902 -6.743 1.751 1.00 91.81 139 VAL A CA 1
ATOM 1025 C C . VAL A 1 139 ? -7.015 -7.552 2.695 1.00 91.81 139 VAL A C 1
ATOM 1027 O O . VAL A 1 139 ? -6.688 -8.699 2.397 1.00 91.81 139 VAL A O 1
ATOM 1030 N N . LEU A 1 140 ? -6.609 -6.960 3.821 1.00 88.94 140 LEU A N 1
ATOM 1031 C CA . LEU A 1 140 ? -5.705 -7.592 4.793 1.00 88.94 140 LEU A CA 1
ATOM 1032 C C . LEU A 1 140 ? -6.426 -8.609 5.695 1.00 88.94 140 LEU A C 1
ATOM 1034 O O . LEU A 1 140 ? -5.785 -9.443 6.337 1.00 88.94 140 LEU A O 1
ATOM 1038 N N . GLY A 1 141 ? -7.761 -8.567 5.721 1.00 84.31 141 GLY A N 1
ATOM 1039 C CA . GLY A 1 141 ? -8.593 -9.472 6.510 1.00 84.31 141 GLY A CA 1
ATOM 1040 C C . GLY A 1 141 ? -8.427 -9.244 8.012 1.00 84.31 141 GLY A C 1
ATOM 1041 O O . GLY A 1 141 ? -8.176 -8.132 8.453 1.00 84.31 141 GLY A O 1
ATOM 1042 N N . GLU A 1 142 ? -8.573 -10.294 8.815 1.00 85.19 142 GLU A N 1
ATOM 1043 C CA . GLU A 1 142 ? -8.489 -10.201 10.285 1.00 85.19 142 GLU A CA 1
ATOM 1044 C C . GLU A 1 142 ? -7.068 -10.434 10.830 1.00 85.19 142 GLU A C 1
ATOM 1046 O O . GLU A 1 142 ? -6.840 -10.343 12.032 1.00 85.19 142 GLU A O 1
ATOM 1051 N N . ALA A 1 143 ? -6.108 -10.766 9.959 1.00 84.38 143 ALA A N 1
ATOM 1052 C CA . ALA A 1 143 ? -4.744 -11.105 10.367 1.00 84.38 143 ALA A CA 1
ATOM 1053 C C . ALA A 1 143 ? -3.925 -9.882 10.808 1.00 84.38 143 ALA A C 1
ATOM 1055 O O . ALA A 1 143 ? -2.984 -10.029 11.583 1.00 84.38 143 ALA A O 1
ATOM 1056 N N . ILE A 1 144 ? -4.277 -8.694 10.314 1.00 91.00 144 ILE A N 1
ATOM 1057 C CA . ILE A 1 144 ? -3.664 -7.420 10.690 1.00 91.00 144 ILE A CA 1
ATOM 1058 C C . ILE A 1 144 ? -4.719 -6.590 11.415 1.00 91.00 144 ILE A C 1
ATOM 1060 O O . ILE A 1 144 ? -5.781 -6.339 10.857 1.00 91.00 144 ILE A O 1
ATOM 1064 N N . ASP A 1 145 ? -4.436 -6.137 12.630 1.00 90.12 145 ASP A N 1
ATOM 1065 C CA . ASP A 1 145 ? -5.264 -5.153 13.323 1.00 90.12 145 ASP A CA 1
ATOM 1066 C C . ASP A 1 145 ? -4.807 -3.736 12.932 1.00 90.12 145 ASP A C 1
ATOM 1068 O O . ASP A 1 145 ? -3.703 -3.334 13.319 1.00 90.12 145 ASP A O 1
ATOM 1072 N N . PRO A 1 146 ? -5.620 -2.949 12.200 1.00 86.81 146 PRO A N 1
ATOM 1073 C CA . PRO A 1 146 ? -5.248 -1.592 11.808 1.00 86.81 146 PRO A CA 1
ATOM 1074 C C . PRO A 1 146 ? -5.165 -0.619 12.996 1.00 86.81 146 PRO A C 1
ATOM 1076 O O . PRO A 1 146 ? -4.594 0.459 12.855 1.00 86.81 146 PRO A O 1
ATOM 1079 N N . ALA A 1 147 ? -5.687 -0.978 14.178 1.00 86.69 147 ALA A N 1
ATOM 1080 C CA . ALA A 1 147 ? -5.549 -0.178 15.397 1.00 86.69 147 ALA A CA 1
ATOM 1081 C C . ALA A 1 147 ? -4.156 -0.272 16.040 1.00 86.69 147 ALA A C 1
ATOM 1083 O O . ALA A 1 147 ? -3.855 0.476 16.975 1.00 86.69 147 ALA A O 1
ATOM 1084 N N . GLN A 1 148 ? -3.312 -1.187 15.566 1.00 89.25 148 GLN A N 1
ATOM 1085 C CA . GLN A 1 148 ? -1.925 -1.332 15.985 1.00 89.25 148 GLN A CA 1
ATOM 1086 C C . GLN A 1 148 ? -0.997 -1.029 14.802 1.00 89.25 148 GLN A C 1
ATOM 1088 O O . GLN A 1 148 ? -1.360 -1.284 13.653 1.00 89.25 148 GLN A O 1
ATOM 1093 N N . PRO A 1 149 ? 0.224 -0.521 15.047 1.00 92.12 149 PRO A N 1
ATOM 1094 C CA . PRO A 1 149 ? 1.208 -0.388 13.987 1.00 92.12 149 PRO A CA 1
ATOM 1095 C C . PRO A 1 149 ? 1.462 -1.734 13.302 1.00 92.12 149 PRO A C 1
ATOM 1097 O O . PRO A 1 149 ? 1.556 -2.773 13.962 1.00 92.12 149 PRO A O 1
ATOM 1100 N N . PHE A 1 150 ? 1.596 -1.712 11.984 1.00 94.81 150 PHE A N 1
ATOM 1101 C CA . PHE A 1 150 ? 2.012 -2.864 11.197 1.00 94.81 150 PHE A CA 1
ATOM 1102 C C . PHE A 1 150 ? 3.087 -2.464 10.196 1.00 94.81 150 PHE A C 1
ATOM 1104 O O . PHE A 1 150 ? 3.310 -1.284 9.913 1.00 94.81 150 PHE A O 1
ATOM 1111 N N . GLU A 1 151 ? 3.803 -3.462 9.706 1.00 95.56 151 GLU A N 1
ATOM 1112 C CA . GLU A 1 151 ? 4.914 -3.298 8.785 1.00 95.56 151 GLU A CA 1
ATOM 1113 C C . GLU A 1 151 ? 4.492 -3.669 7.369 1.00 95.56 151 GLU A C 1
ATOM 1115 O O . GLU A 1 151 ? 3.701 -4.589 7.151 1.00 95.56 151 GLU A O 1
ATOM 1120 N N . ILE A 1 152 ? 5.053 -2.948 6.409 1.00 96.06 152 ILE A N 1
ATOM 1121 C CA . ILE A 1 152 ? 4.879 -3.148 4.980 1.00 96.06 152 ILE A CA 1
ATOM 1122 C C . ILE A 1 152 ? 6.268 -3.351 4.401 1.00 96.06 152 ILE A C 1
ATOM 1124 O O . ILE A 1 152 ? 7.151 -2.508 4.576 1.00 96.06 152 ILE A O 1
ATOM 1128 N N . HIS A 1 153 ? 6.454 -4.456 3.696 1.00 96.12 153 HIS A N 1
ATOM 1129 C CA . HIS A 1 153 ? 7.746 -4.876 3.179 1.00 96.12 153 HIS A CA 1
ATOM 1130 C C . HIS A 1 153 ? 7.697 -5.047 1.666 1.00 96.12 153 HIS A C 1
ATOM 1132 O O . HIS A 1 153 ? 6.660 -5.390 1.097 1.00 96.12 153 HIS A O 1
ATOM 1138 N N . TYR A 1 154 ? 8.845 -4.839 1.022 1.00 95.31 154 TYR A N 1
ATOM 1139 C CA . TYR A 1 154 ? 9.100 -5.266 -0.350 1.00 95.31 154 TYR A CA 1
ATOM 1140 C C . TYR A 1 154 ? 10.365 -6.132 -0.383 1.00 95.31 154 TYR A C 1
ATOM 1142 O O . TYR A 1 154 ? 11.492 -5.623 -0.332 1.00 95.31 154 TYR A O 1
ATOM 1150 N N . GLY A 1 155 ? 10.175 -7.452 -0.443 1.00 91.94 155 GLY A N 1
ATOM 1151 C CA . GLY A 1 155 ? 11.228 -8.443 -0.238 1.00 91.94 155 GLY A CA 1
ATOM 1152 C C . GLY A 1 155 ? 11.976 -8.179 1.070 1.00 91.94 155 GLY A C 1
ATOM 1153 O O . GLY A 1 155 ? 11.379 -7.734 2.045 1.00 91.94 155 GLY A O 1
ATOM 1154 N N . ASP A 1 156 ? 13.293 -8.378 1.051 1.00 90.94 156 ASP A N 1
ATOM 1155 C CA . ASP A 1 156 ? 14.202 -7.963 2.130 1.00 90.94 156 ASP A CA 1
ATOM 1156 C C . ASP A 1 156 ? 14.846 -6.586 1.854 1.00 90.94 156 ASP A C 1
ATOM 1158 O O . ASP A 1 156 ? 15.858 -6.227 2.458 1.00 90.94 156 ASP A O 1
ATOM 1162 N N . LEU A 1 157 ? 14.329 -5.834 0.872 1.00 88.88 157 LEU A N 1
ATOM 1163 C CA . LEU A 1 157 ? 14.983 -4.621 0.372 1.00 88.88 157 LEU A CA 1
ATOM 1164 C C . LEU A 1 157 ? 14.628 -3.394 1.201 1.00 88.88 157 LEU A C 1
ATOM 1166 O O . LEU A 1 157 ? 15.513 -2.639 1.602 1.00 88.88 157 LEU A O 1
ATOM 1170 N N . VAL A 1 158 ? 13.332 -3.166 1.402 1.00 92.44 158 VAL A N 1
ATOM 1171 C CA . VAL A 1 158 ? 12.819 -1.976 2.080 1.00 92.44 158 VAL A CA 1
ATOM 1172 C C . VAL A 1 158 ? 11.579 -2.305 2.896 1.00 92.44 158 VAL A C 1
ATOM 1174 O O . VAL A 1 158 ? 10.789 -3.179 2.538 1.00 92.44 158 VAL A O 1
ATOM 1177 N N . MET A 1 159 ? 11.417 -1.555 3.980 1.00 94.06 159 MET A N 1
ATOM 1178 C CA . MET A 1 159 ? 10.339 -1.687 4.948 1.00 94.06 159 MET A CA 1
ATOM 1179 C C . MET A 1 159 ? 9.847 -0.296 5.342 1.00 94.06 159 MET A C 1
ATOM 1181 O O . MET A 1 159 ? 10.638 0.646 5.447 1.00 94.06 159 MET A O 1
ATOM 1185 N N . ALA A 1 160 ? 8.551 -0.189 5.604 1.00 90.88 160 ALA A N 1
ATOM 1186 C CA . ALA A 1 160 ? 7.931 0.948 6.254 1.00 90.88 160 ALA A CA 1
ATOM 1187 C C . ALA A 1 160 ? 6.958 0.455 7.324 1.00 90.88 160 ALA A C 1
ATOM 1189 O O . ALA A 1 160 ? 6.456 -0.664 7.261 1.00 90.88 160 ALA A O 1
ATOM 1190 N N . SER A 1 161 ? 6.683 1.308 8.305 1.00 90.25 161 SER A N 1
ATOM 1191 C CA . SER A 1 161 ? 5.621 1.076 9.279 1.00 90.25 161 SER A CA 1
ATOM 1192 C C . SER A 1 161 ? 4.441 1.989 8.963 1.00 90.25 161 SER A C 1
ATOM 1194 O O . SER A 1 161 ? 4.629 3.116 8.496 1.00 90.25 161 SER A O 1
ATOM 1196 N N . MET A 1 162 ? 3.232 1.496 9.204 1.00 90.69 162 MET A N 1
ATOM 1197 C CA . MET A 1 162 ? 1.997 2.263 9.135 1.00 90.69 162 MET A CA 1
ATOM 1198 C C . MET A 1 162 ? 1.263 2.131 10.465 1.00 90.69 162 MET A C 1
ATOM 1200 O O . MET A 1 162 ? 1.194 1.044 11.034 1.00 90.69 162 MET A O 1
ATOM 1204 N N . ALA A 1 163 ? 0.749 3.248 10.975 1.00 90.12 163 ALA A N 1
ATOM 1205 C CA . ALA A 1 163 ? 0.034 3.313 12.242 1.00 90.12 163 ALA A CA 1
ATOM 1206 C C . ALA A 1 163 ? -1.203 4.191 12.065 1.00 90.12 163 ALA A C 1
ATOM 1208 O O . ALA A 1 163 ? -1.098 5.416 12.084 1.00 90.12 163 ALA A O 1
ATOM 1209 N N . VAL A 1 164 ? -2.357 3.553 11.878 1.00 87.19 164 VAL A N 1
ATOM 1210 C CA . VAL A 1 164 ? -3.617 4.238 11.579 1.00 87.19 164 VAL A CA 1
ATOM 1211 C C . VAL A 1 164 ? -4.280 4.699 12.875 1.00 87.19 164 VAL A C 1
ATOM 1213 O O . VAL A 1 164 ? -4.422 3.940 13.837 1.00 87.19 164 VAL A O 1
ATOM 1216 N N . ASN A 1 165 ? -4.731 5.950 12.918 1.00 87.50 165 ASN A N 1
ATOM 1217 C CA . ASN A 1 165 ? -5.482 6.488 14.042 1.00 87.50 165 ASN A CA 1
ATOM 1218 C C . ASN A 1 165 ? -6.959 6.070 13.968 1.00 87.50 165 ASN A C 1
ATOM 1220 O O . ASN A 1 165 ? -7.841 6.841 13.586 1.00 87.50 165 ASN A O 1
ATOM 1224 N N . MET A 1 166 ? -7.241 4.840 14.396 1.00 84.38 166 MET A N 1
ATOM 1225 C CA . MET A 1 166 ? -8.593 4.266 14.361 1.00 84.38 166 MET A CA 1
ATOM 1226 C C . MET A 1 166 ? -9.619 5.020 15.219 1.00 84.38 166 MET A C 1
ATOM 1228 O O . MET A 1 166 ? -10.815 4.953 14.941 1.00 84.38 166 MET A O 1
ATOM 1232 N N . ALA A 1 167 ? -9.181 5.752 16.249 1.00 80.75 167 ALA A N 1
ATOM 1233 C CA . ALA A 1 167 ? -10.081 6.574 17.057 1.00 80.75 167 ALA A CA 1
ATOM 1234 C C . ALA A 1 167 ? -10.637 7.760 16.255 1.00 80.75 167 ALA A C 1
ATOM 1236 O O . ALA A 1 167 ? -11.808 8.107 16.405 1.00 80.75 167 ALA A O 1
ATOM 1237 N N . LEU A 1 168 ? -9.808 8.355 15.391 1.00 79.00 168 LEU A N 1
ATOM 1238 C CA . LEU A 1 168 ? -10.241 9.404 14.472 1.00 79.00 168 LEU A CA 1
ATOM 1239 C C . LEU A 1 168 ? -11.158 8.826 13.386 1.00 79.00 168 LEU A C 1
ATOM 1241 O O . LEU A 1 168 ? -12.255 9.344 13.196 1.00 79.00 168 LEU A O 1
ATOM 1245 N N . ALA A 1 169 ? -10.776 7.695 12.782 1.00 78.31 169 ALA A N 1
ATOM 1246 C CA . ALA A 1 169 ? -11.595 7.015 11.774 1.00 78.31 169 ALA A CA 1
ATOM 1247 C C . ALA A 1 169 ? -13.014 6.684 12.289 1.00 78.31 169 ALA A C 1
ATOM 1249 O O . ALA A 1 169 ? -14.013 6.986 11.640 1.00 78.31 169 ALA A O 1
ATOM 1250 N N . GLN A 1 170 ? -13.136 6.145 13.510 1.00 77.56 170 GLN A N 1
ATOM 1251 C CA . GLN A 1 170 ? -14.444 5.848 14.114 1.00 77.56 170 GLN A CA 1
ATOM 1252 C C . GLN A 1 170 ? -15.272 7.100 14.420 1.00 77.56 170 GLN A C 1
ATOM 1254 O O . GLN A 1 170 ? -16.502 7.071 14.297 1.00 77.56 170 GLN A O 1
ATOM 1259 N N . ALA A 1 171 ? -14.627 8.188 14.848 1.00 80.50 171 ALA A N 1
ATOM 1260 C CA . ALA A 1 171 ? -15.319 9.438 15.138 1.00 80.50 171 ALA A CA 1
ATOM 1261 C C . ALA A 1 171 ? -15.976 10.009 13.873 1.00 80.50 171 ALA A C 1
ATOM 1263 O O . ALA A 1 171 ? -17.131 10.435 13.922 1.00 80.50 171 ALA A O 1
ATOM 1264 N N . GLU A 1 172 ? -15.277 9.953 12.741 1.00 80.25 172 GLU A N 1
ATOM 1265 C CA . GLU A 1 172 ? -15.790 10.434 11.460 1.00 80.25 172 GLU A CA 1
ATOM 1266 C C . GLU A 1 172 ? -16.885 9.538 10.888 1.00 80.25 172 GLU A C 1
ATOM 1268 O O . GLU A 1 172 ? -17.952 10.041 10.531 1.00 80.25 172 GLU A O 1
ATOM 1273 N N . ALA A 1 173 ? -16.705 8.214 10.929 1.00 78.81 173 ALA A N 1
ATOM 1274 C CA . ALA A 1 173 ? -17.753 7.270 10.541 1.00 78.81 173 ALA A CA 1
ATOM 1275 C C . ALA A 1 173 ? -19.053 7.497 11.345 1.00 78.81 173 ALA A C 1
ATOM 1277 O O . ALA A 1 173 ? -20.160 7.496 10.799 1.00 78.81 173 ALA A O 1
ATOM 1278 N N . THR A 1 174 ? -18.935 7.768 12.651 1.00 80.38 174 THR A N 1
ATOM 1279 C CA . THR A 1 174 ? -20.088 8.053 13.525 1.00 80.38 174 THR A CA 1
ATOM 1280 C C . THR A 1 174 ? -20.740 9.401 13.206 1.00 80.38 174 THR A C 1
ATOM 1282 O O . THR A 1 174 ? -21.972 9.510 13.197 1.00 80.38 174 THR A O 1
ATOM 1285 N N . ALA A 1 175 ? -19.937 10.434 12.938 1.00 79.88 175 ALA A N 1
ATOM 1286 C CA . ALA A 1 175 ? -20.433 11.753 12.556 1.00 79.88 175 ALA A CA 1
ATOM 1287 C C . ALA A 1 175 ? -21.224 11.692 11.238 1.00 79.88 175 ALA A C 1
ATOM 1289 O O . ALA A 1 175 ? -22.328 12.233 11.159 1.00 79.88 175 ALA A O 1
ATOM 1290 N N . GLN A 1 176 ? -20.717 10.962 10.242 1.00 76.00 176 GLN A N 1
ATOM 1291 C CA . GLN A 1 176 ? -21.396 10.759 8.962 1.00 76.00 176 GLN A CA 1
ATOM 1292 C C . GLN A 1 176 ? -22.705 9.977 9.108 1.00 76.00 176 GLN A C 1
ATOM 1294 O O . GLN A 1 176 ? -23.728 10.389 8.559 1.00 76.00 176 GLN A O 1
ATOM 1299 N N . ALA A 1 177 ? -22.703 8.882 9.875 1.00 78.75 177 ALA A N 1
ATOM 1300 C CA . ALA A 1 177 ? -23.911 8.095 10.120 1.00 78.75 177 ALA A CA 1
ATOM 1301 C C . ALA A 1 177 ? -25.009 8.935 10.797 1.00 78.75 177 ALA A C 1
ATOM 1303 O O . ALA A 1 177 ? -26.185 8.833 10.444 1.00 78.75 177 ALA A O 1
ATOM 1304 N N . THR A 1 178 ? -24.618 9.811 11.729 1.00 80.12 178 THR A N 1
ATOM 1305 C CA . THR A 1 178 ? -25.537 10.738 12.404 1.00 80.12 178 THR A CA 1
ATOM 1306 C C . THR A 1 178 ? -26.090 11.779 11.426 1.00 80.12 178 THR A C 1
ATOM 1308 O O . THR A 1 178 ? -27.304 11.951 11.347 1.00 80.12 178 THR A O 1
ATOM 1311 N N . ALA A 1 179 ? -25.236 12.403 10.608 1.00 78.25 179 ALA A N 1
ATOM 1312 C CA . ALA A 1 179 ? -25.655 13.392 9.614 1.00 78.25 179 ALA A CA 1
ATOM 1313 C C . ALA A 1 179 ? -26.587 12.803 8.533 1.00 78.25 179 ALA A C 1
ATOM 1315 O O . ALA A 1 179 ? -27.551 13.445 8.115 1.00 78.25 179 ALA A O 1
ATOM 1316 N N . GLN A 1 180 ? -26.342 11.563 8.094 1.00 75.50 180 GLN A N 1
ATOM 1317 C CA . GLN A 1 180 ? -27.217 10.866 7.145 1.00 75.50 180 GLN A CA 1
ATOM 1318 C C . GLN A 1 180 ? -28.570 10.486 7.760 1.00 75.50 180 GLN A C 1
ATOM 1320 O O . GLN A 1 180 ? -29.591 10.572 7.074 1.00 75.50 180 GLN A O 1
ATOM 1325 N N . ALA A 1 181 ? -28.599 10.092 9.037 1.00 76.94 181 ALA A N 1
ATOM 1326 C CA . ALA A 1 181 ? -29.835 9.800 9.762 1.00 76.94 181 ALA A CA 1
ATOM 1327 C C . ALA A 1 181 ? -30.702 11.057 9.957 1.00 76.94 181 ALA A C 1
ATOM 1329 O O . ALA A 1 181 ? -31.920 10.994 9.805 1.00 76.94 181 ALA A O 1
ATOM 1330 N N . GLU A 1 182 ? -30.087 12.209 10.232 1.00 75.38 182 GLU A N 1
ATOM 1331 C CA . GLU A 1 182 ? -30.794 13.492 10.330 1.00 75.38 182 GLU A CA 1
ATOM 1332 C C . GLU A 1 182 ? -31.349 13.940 8.969 1.00 75.38 182 GLU A C 1
ATOM 1334 O O . GLU A 1 182 ? -32.521 14.296 8.870 1.00 75.38 182 GLU A O 1
ATOM 1339 N N . ALA A 1 183 ? -30.565 13.812 7.893 1.00 71.62 183 ALA A N 1
ATOM 1340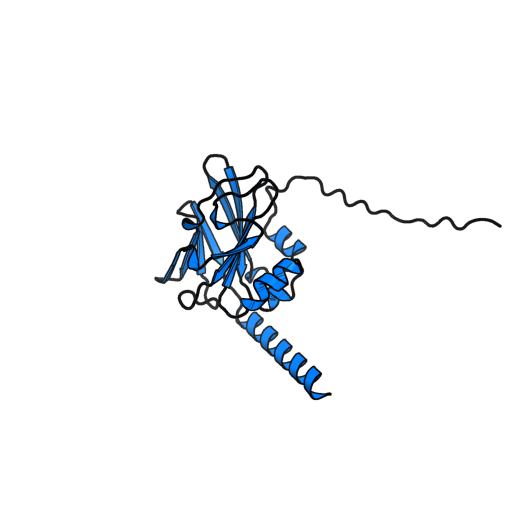 C CA . ALA A 1 183 ? -30.999 14.175 6.541 1.00 71.62 183 ALA A CA 1
ATOM 1341 C C . ALA A 1 183 ? -32.133 13.289 5.986 1.00 71.62 183 ALA A C 1
ATOM 1343 O O . ALA A 1 183 ? -32.885 13.720 5.113 1.00 71.62 183 ALA A O 1
ATOM 1344 N N . THR A 1 184 ? -32.258 12.047 6.465 1.00 69.69 184 THR A N 1
ATOM 1345 C CA . THR A 1 184 ? -33.327 11.113 6.066 1.00 69.69 184 THR A CA 1
ATOM 1346 C C . THR A 1 184 ? -34.537 11.136 7.005 1.00 69.69 184 THR A C 1
ATOM 1348 O O . THR A 1 184 ? -35.616 10.704 6.604 1.00 69.69 184 THR A O 1
ATOM 1351 N N . GLY A 1 185 ? -34.389 11.667 8.223 1.00 58.66 185 GLY A N 1
ATOM 1352 C CA . GLY A 1 185 ? -35.462 11.814 9.213 1.00 58.66 185 GLY A CA 1
ATOM 1353 C C . GLY A 1 185 ? -36.379 13.029 9.009 1.00 58.66 185 GLY A C 1
ATOM 1354 O O . GLY A 1 185 ? -37.448 13.076 9.614 1.00 58.66 185 GLY A O 1
ATOM 1355 N N . GLU A 1 186 ? -35.996 13.989 8.161 1.00 53.03 186 GLU A N 1
ATOM 1356 C CA . GLU A 1 186 ? -36.797 15.181 7.821 1.00 53.03 186 GLU A CA 1
ATOM 1357 C C . GLU A 1 186 ? -37.617 15.051 6.512 1.00 53.03 186 GLU A C 1
ATOM 1359 O O . GLU A 1 186 ? -38.135 16.055 6.017 1.00 53.03 186 GLU A O 1
ATOM 1364 N N . ALA A 1 187 ? -37.764 13.842 5.950 1.00 44.78 187 ALA A N 1
ATOM 1365 C CA . ALA A 1 187 ? -38.528 13.586 4.716 1.00 44.78 187 ALA A CA 1
ATOM 1366 C C . ALA A 1 187 ? -39.984 13.138 4.953 1.00 44.78 187 ALA A C 1
ATOM 1368 O O . ALA A 1 187 ? -40.210 12.214 5.768 1.00 44.78 187 ALA 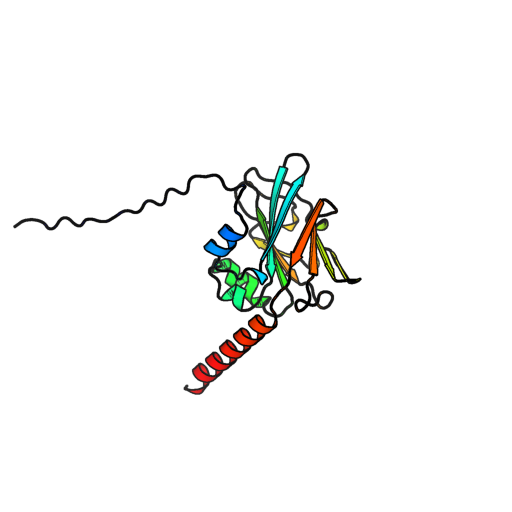A O 1
#

Secondary structure (DSSP, 8-state):
----------------S--TT--HHHHHHHH---TTSEEEEEEEETTEEEEEEEEEESHHHHHSS--HHHHHHHGGGTTS-EEEEEEEBSS-EE--GGGEEEEETTEEEE--GGGEEEEES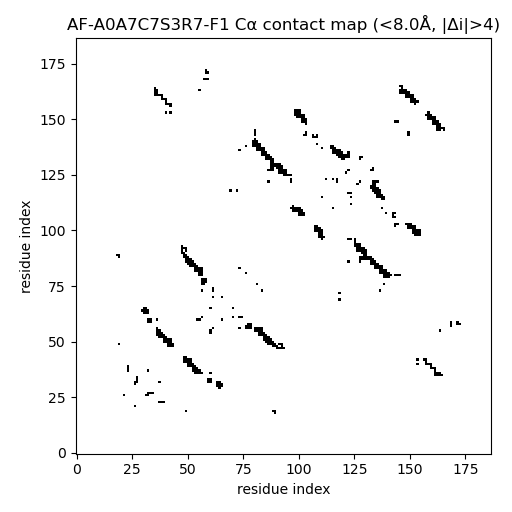-GGGTEE-BT--EEEEEE-TTSS-TTS-EEEEETTTEEEEE---HHHHHHHHHHHHHHHHHHHHT-

Radius of gyration: 19.79 Å; Cα contacts (8 Å, |Δi|>4): 336; chains: 1; bounding box: 58×68×44 Å

Foldseek 3Di:
DDDDDDDPPPPPPPPDDDPLDCDPVNVCVQFVADPLQWDKDWDADPNFIKIKIKGFDAPSNLVTNPDPLVSVVRVVCHPLRKIKIKMAGQQKDFAAQQLKWKDDPPQIGTDDVVQKAWSADDVNVRIHHHPHMTMIMGRPGPSDDLCAKMKIGRHPGDIDIHHHPVVVRVVVVVVVVVVVCVVVVVD

pLDDT: mean 82.4, std 16.26, range [35.03, 96.12]

Solvent-accessible surface area (backbone atoms only — not comparable to full-atom values): 10684 Å² total; per-residue (Å²): 141,84,81,88,78,83,84,77,82,78,82,78,81,79,80,78,87,75,72,87,66,72,45,70,67,54,49,33,70,67,28,57,43,60,75,47,39,51,35,66,46,79,47,77,56,98,93,33,50,37,38,40,37,38,32,49,40,38,68,66,50,62,74,20,60,53,55,70,72,54,38,64,67,48,56,83,39,45,82,49,52,22,33,36,40,39,35,38,15,60,85,28,34,77,53,62,58,66,37,32,34,36,40,41,92,90,33,72,49,67,54,46,80,90,47,50,45,66,76,32,72,58,41,86,74,22,55,27,48,48,75,40,64,23,20,28,38,35,58,57,51,86,67,53,63,62,76,42,68,33,36,42,33,44,58,92,76,47,74,40,69,42,51,38,61,50,72,58,52,51,52,51,54,51,51,51,53,50,53,54,51,54,68,61,67,77,113

Nearest PDB structures (foldseek):
  8ghn-assembly1_A  TM=2.226E-01  e=6.274E-01  Saccharomyces cerevisiae
  6eg9-assembly1_A-3  TM=2.771E-01  e=7.435E+00  Homo sapiens
  8v1o-assembly3_C  TM=2.975E-01  e=9.979E+00  Homo sapiens